Protein AF-A0A835DPI4-F1 (afdb_monomer_lite)

pLDDT: mean 76.89, std 20.18, range [27.53, 98.62]

InterPro domains:
  IPR000008 C2 domain [PF00168] (94-186)
  IPR000008 C2 domain [PS50004] (76-193)
  IPR000008 C2 domain [SM00239] (95-192)
  IPR032675 Leucine-rich repeat domain superfamily [G3DSA:3.80.10.10] (2-84)
  IPR035892 C2 domain superfamily [G3DSA:2.60.40.150] (93-251)
  IPR035892 C2 domain superfamily [SSF49562] (85-191)
  IPR044562 Protein C2-DOMAIN ABA-RELATED [PTHR45933] (91-253)

Secondary structure (DSSP, 8-state):
---HHHHHIIIIIT-GGG-TT--EEEEES-SS-SS--GGGGG-TT--EEEEES-TT-----TTS------------------PPPPTTTTT--EEEEEEEEEEES-----TTTSS--EEEEEEETTEEEEPPP-TT-SS-EEEEEEEEEES-TTS-EEEEEEE--SSSPPEEEEEEEE-SHHHHHHHTS--TTPPTTEEEEEE---SSS-BSSPEEEEEETTEEEEEEEEEPBSSSS-EEEEEEEEE--TTS---

Foldseek 3Di:
DDQVQVVQCVPQVVPVCPCQQAQEDAAEQRANDQEHHPSVVVRPRHQYYEYENHPNHPDDDDPRPYPYPDDDDDDDDDDDDDDADPPVQAQWQFKKKKFFFWKDQFDQDDPVLSFFFKKKWKDWPPDIDIFDTHPRDNTDGRRDIDMDTPRDQPTKIKMWMWGDDPPDPIHTRFIFIDGCVVQLVQVPDPCPPDDFFDFSDWDADDPVHQAPGIWTFGHHPNWTKIWGWGWGPPHPGMITTMMMTTDHDVNHPHD

Radius of gyration: 22.68 Å; chains: 1; bounding box: 70×35×54 Å

Structure (mmCIF, N/CA/C/O backbone):
data_AF-A0A835DPI4-F1
#
_entry.id   AF-A0A835DPI4-F1
#
loop_
_atom_site.group_PDB
_atom_site.id
_atom_site.type_symbol
_atom_site.label_atom_id
_atom_site.label_alt_id
_atom_site.label_comp_id
_atom_site.label_asym_id
_atom_site.label_entity_id
_atom_site.label_seq_id
_atom_site.pdbx_PDB_ins_code
_atom_site.Cartn_x
_atom_site.Cartn_y
_atom_site.Cartn_z
_atom_site.occupancy
_atom_site.B_iso_or_equiv
_atom_site.auth_seq_id
_atom_site.auth_comp_id
_atom_site.auth_asym_id
_atom_site.auth_atom_id
_atom_site.pdbx_PDB_model_num
ATOM 1 N N . MET A 1 1 ? -36.691 -10.706 -31.738 1.00 40.97 1 MET A N 1
ATOM 2 C CA . MET A 1 1 ? -36.832 -9.947 -30.481 1.00 40.97 1 MET A CA 1
ATOM 3 C C . MET A 1 1 ? -35.789 -10.511 -29.542 1.00 40.97 1 MET A C 1
ATOM 5 O O . MET A 1 1 ? -35.740 -11.724 -29.402 1.00 40.97 1 MET A O 1
ATOM 9 N N . CYS A 1 2 ? -34.846 -9.688 -29.089 1.00 44.75 2 CYS A N 1
ATOM 10 C CA . CYS A 1 2 ? -33.751 -10.157 -28.245 1.00 44.75 2 CYS A CA 1
ATOM 11 C C . CYS A 1 2 ? -34.280 -10.201 -26.811 1.00 44.75 2 CYS A C 1
ATOM 13 O O . CYS A 1 2 ? -34.597 -9.149 -26.265 1.00 44.75 2 CYS A O 1
ATOM 15 N N . GLU A 1 3 ? -34.426 -11.389 -26.230 1.00 61.00 3 GLU A N 1
ATOM 16 C CA . GLU A 1 3 ? -34.801 -11.512 -24.823 1.00 61.00 3 GLU A CA 1
ATOM 17 C C . GLU A 1 3 ? -33.602 -11.063 -23.980 1.00 61.00 3 GLU A C 1
ATOM 19 O O . GLU A 1 3 ? -32.648 -11.813 -23.775 1.00 61.00 3 GLU A O 1
ATOM 24 N N . VAL A 1 4 ? -33.620 -9.809 -23.522 1.00 61.91 4 VAL A N 1
ATOM 25 C CA . VAL A 1 4 ? -32.556 -9.217 -22.690 1.00 61.91 4 VAL A CA 1
ATOM 26 C C . VAL A 1 4 ? -32.295 -10.082 -21.452 1.00 61.91 4 VAL A C 1
ATOM 28 O O . VAL A 1 4 ? -31.143 -10.287 -21.081 1.00 61.91 4 VAL A O 1
ATOM 31 N N . SER A 1 5 ? -33.344 -10.693 -20.890 1.00 59.66 5 SER A N 1
ATOM 32 C CA . SER A 1 5 ? -33.244 -11.697 -19.823 1.00 59.66 5 SER A CA 1
ATOM 33 C C . SER A 1 5 ? -32.387 -12.907 -20.228 1.00 59.66 5 SER A C 1
ATOM 35 O O . SER A 1 5 ? -31.466 -13.287 -19.503 1.00 59.66 5 SER A O 1
ATOM 37 N N . GLN A 1 6 ? -32.585 -13.468 -21.428 1.00 61.12 6 GLN A N 1
ATOM 38 C CA . GLN A 1 6 ? -31.754 -14.568 -21.934 1.00 61.12 6 GLN A CA 1
ATOM 39 C C . GLN A 1 6 ? -30.323 -14.126 -22.248 1.00 61.12 6 GLN A C 1
ATOM 41 O O . GLN A 1 6 ? -29.397 -14.914 -22.061 1.00 61.12 6 GLN A O 1
ATOM 46 N N . ALA A 1 7 ? -30.114 -12.897 -22.724 1.00 60.56 7 ALA A N 1
ATOM 47 C CA . ALA A 1 7 ? -28.779 -12.367 -22.995 1.00 60.56 7 ALA A CA 1
ATOM 48 C C . ALA A 1 7 ? -27.983 -12.156 -21.695 1.00 60.56 7 ALA A C 1
ATOM 50 O O . ALA A 1 7 ? -26.846 -12.617 -21.592 1.00 60.56 7 ALA A O 1
ATOM 51 N N . LEU A 1 8 ? -28.600 -11.548 -20.677 1.00 63.62 8 LEU A N 1
ATOM 52 C CA . LEU A 1 8 ? -28.010 -11.375 -19.348 1.00 63.62 8 LEU A CA 1
ATOM 53 C C . LEU A 1 8 ? -27.755 -12.731 -18.681 1.00 63.62 8 LEU A C 1
ATOM 55 O O . LEU A 1 8 ? -26.657 -12.982 -18.190 1.00 63.62 8 LEU A O 1
ATOM 59 N N . SER A 1 9 ? -28.727 -13.642 -18.742 1.00 61.97 9 SER A N 1
ATOM 60 C CA . SER A 1 9 ? -28.600 -14.999 -18.208 1.00 61.97 9 SER A CA 1
ATOM 61 C C . SER A 1 9 ? -27.459 -15.773 -18.884 1.00 61.97 9 SER A C 1
ATOM 63 O O . SER A 1 9 ? -26.580 -16.311 -18.215 1.00 61.97 9 SER A O 1
ATOM 65 N N . ASN A 1 10 ? -27.380 -15.765 -20.217 1.00 60.66 10 ASN A N 1
ATOM 66 C CA . ASN A 1 10 ? -26.336 -16.490 -20.941 1.00 60.66 10 ASN A CA 1
ATOM 67 C C . ASN A 1 10 ? -24.937 -15.885 -20.785 1.00 60.66 10 ASN A C 1
ATOM 69 O O . ASN A 1 10 ? -23.976 -16.647 -20.733 1.00 60.66 10 ASN A O 1
ATOM 73 N N . CYS A 1 11 ? -24.801 -14.561 -20.735 1.00 57.88 11 CYS A N 1
ATOM 74 C CA . CYS A 1 11 ? -23.491 -13.918 -20.626 1.00 57.88 11 CYS A CA 1
ATOM 75 C C . CYS A 1 11 ? -22.960 -13.928 -19.190 1.00 57.88 11 CYS A C 1
ATOM 77 O O . CYS A 1 11 ? -21.778 -14.189 -18.979 1.00 57.88 11 CYS A O 1
ATOM 79 N N . ILE A 1 12 ? -23.826 -13.666 -18.209 1.00 58.12 12 ILE A N 1
ATOM 80 C CA . ILE A 1 12 ? -23.412 -13.393 -16.831 1.00 58.12 12 ILE A CA 1
ATOM 81 C C . ILE A 1 12 ? -23.457 -14.665 -15.974 1.00 58.12 12 ILE A C 1
ATOM 83 O O . ILE A 1 12 ? -22.514 -14.917 -15.230 1.00 58.12 12 ILE A O 1
ATOM 87 N N . ILE A 1 13 ? -24.472 -15.533 -16.121 1.00 55.97 13 ILE A N 1
ATOM 88 C CA . ILE A 1 13 ? -24.541 -16.786 -15.337 1.00 55.97 13 ILE A CA 1
ATOM 89 C C . ILE A 1 13 ? -23.496 -17.800 -15.814 1.00 55.97 13 ILE A C 1
ATOM 91 O O . ILE A 1 13 ? -22.914 -18.519 -15.005 1.00 55.97 13 ILE A O 1
ATOM 95 N N . LYS A 1 14 ? -23.233 -17.888 -17.126 1.00 56.88 14 LYS A N 1
ATOM 96 C CA . LYS A 1 14 ? -22.293 -18.896 -17.650 1.00 56.88 14 LYS A CA 1
ATOM 97 C C . LYS A 1 14 ? -20.837 -18.573 -17.329 1.00 56.88 14 LYS A C 1
ATOM 99 O O . LYS A 1 14 ? -20.034 -19.501 -17.253 1.00 56.88 14 LYS A O 1
ATOM 104 N N . ASN A 1 15 ? -20.486 -17.295 -17.173 1.00 57.19 15 ASN A N 1
ATOM 105 C CA . ASN A 1 15 ? -19.139 -16.889 -16.789 1.00 57.19 15 ASN A CA 1
ATOM 106 C C . ASN A 1 15 ? -19.125 -15.445 -16.235 1.00 57.19 15 ASN A C 1
ATOM 108 O O . ASN A 1 15 ? -18.884 -14.501 -16.992 1.00 57.19 15 ASN A O 1
ATOM 112 N N . PRO A 1 16 ? -19.334 -15.255 -14.920 1.00 53.66 16 PRO A N 1
ATOM 113 C CA . PRO A 1 16 ? -19.394 -13.926 -14.298 1.00 53.66 16 PRO A CA 1
ATOM 114 C C . PRO A 1 16 ? -18.079 -13.132 -14.423 1.00 53.66 16 PRO A C 1
ATOM 116 O O . PRO A 1 16 ? -18.076 -11.907 -14.349 1.00 53.66 16 PRO A O 1
ATOM 119 N N . ASN A 1 17 ? -16.961 -13.803 -14.730 1.00 54.91 17 ASN A N 1
ATOM 120 C CA . ASN A 1 17 ? -15.661 -13.175 -14.982 1.00 54.91 17 ASN A CA 1
ATOM 121 C C . ASN A 1 17 ? -15.491 -12.630 -16.415 1.00 54.91 17 ASN A C 1
ATOM 123 O O . ASN A 1 17 ? -14.408 -12.154 -16.752 1.00 54.91 17 ASN A O 1
ATOM 127 N N . MET A 1 18 ? -16.509 -12.709 -17.283 1.00 53.75 18 MET A N 1
ATOM 128 C CA . MET A 1 18 ? -16.436 -12.154 -18.648 1.00 53.75 18 MET A CA 1
ATOM 129 C C . MET A 1 18 ? -16.426 -10.624 -18.673 1.00 53.75 18 MET A C 1
ATOM 131 O O . MET A 1 18 ? -16.010 -10.032 -19.667 1.00 53.75 18 MET A O 1
ATOM 135 N N . LEU A 1 19 ? -16.871 -9.987 -17.589 1.00 57.25 19 LEU A N 1
ATOM 136 C CA . LEU A 1 19 ? -17.037 -8.541 -17.486 1.00 57.25 19 LEU A CA 1
ATOM 137 C C . LEU A 1 19 ? -16.305 -7.988 -16.243 1.00 57.25 19 LEU A C 1
ATOM 139 O O . LEU A 1 19 ? -16.925 -7.354 -15.392 1.00 57.25 19 LEU A O 1
ATOM 143 N N . PRO A 1 20 ? -14.976 -8.196 -16.121 1.00 58.91 20 PRO A N 1
ATOM 144 C CA . PRO A 1 20 ? -14.219 -7.876 -14.908 1.00 58.91 20 PRO A CA 1
ATOM 145 C C . PRO A 1 20 ? -14.051 -6.371 -14.668 1.00 58.91 20 PRO A C 1
ATOM 147 O O . PRO A 1 20 ? -13.591 -5.982 -13.611 1.00 58.91 20 PRO A O 1
ATOM 150 N N . ASN A 1 21 ? -14.402 -5.518 -15.630 1.00 58.28 21 ASN A N 1
ATOM 151 C CA . ASN A 1 21 ? -14.314 -4.059 -15.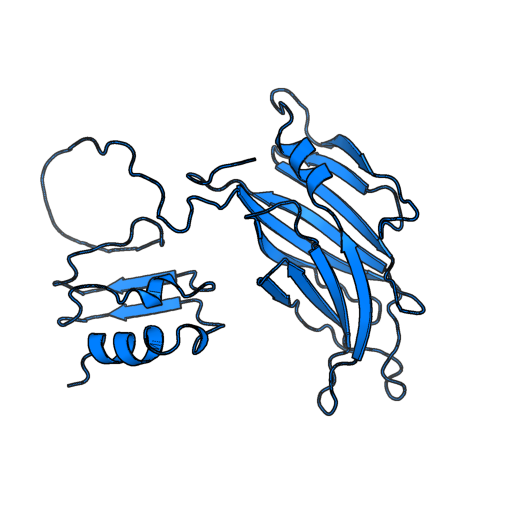501 1.00 58.28 21 ASN A CA 1
ATOM 152 C C . ASN A 1 21 ? -15.690 -3.389 -15.618 1.00 58.28 21 ASN A C 1
ATOM 154 O O . ASN A 1 21 ? -15.769 -2.192 -15.886 1.00 58.28 21 ASN A O 1
ATOM 158 N N . LEU A 1 22 ? -16.778 -4.156 -15.513 1.00 61.03 22 LEU A N 1
ATOM 159 C CA . LEU A 1 22 ? -18.121 -3.609 -15.647 1.00 61.03 22 LEU A CA 1
ATOM 160 C C . LEU A 1 22 ? -18.523 -2.907 -14.353 1.00 61.03 22 LEU A C 1
ATOM 162 O O . LEU A 1 22 ? -18.721 -3.544 -13.322 1.00 61.03 22 LEU A O 1
ATOM 166 N N . ILE A 1 23 ? -18.607 -1.582 -14.439 1.00 64.38 23 ILE A N 1
ATOM 167 C CA . ILE A 1 23 ? -18.876 -0.689 -13.307 1.00 64.38 23 ILE A CA 1
ATOM 168 C C . ILE A 1 23 ? -20.334 -0.220 -13.305 1.00 64.38 23 ILE A C 1
ATOM 170 O O . ILE A 1 23 ? -20.893 0.055 -12.246 1.00 64.38 23 ILE A O 1
ATOM 174 N N . GLU A 1 24 ? -20.967 -0.173 -14.475 1.00 70.44 24 GLU A N 1
ATOM 175 C CA . GLU A 1 24 ? -22.337 0.298 -14.649 1.00 70.44 24 GLU A CA 1
ATOM 176 C C . GLU A 1 24 ? -23.117 -0.650 -15.565 1.00 70.44 24 GLU A C 1
ATOM 178 O O . GLU A 1 24 ? -22.628 -1.040 -16.627 1.00 70.44 24 GLU A O 1
ATOM 183 N N . ILE A 1 25 ? -24.323 -1.025 -15.137 1.00 73.50 25 ILE A N 1
ATOM 184 C CA . ILE A 1 25 ? -25.327 -1.715 -15.951 1.00 73.50 25 ILE A CA 1
ATOM 185 C C . ILE A 1 25 ? -26.548 -0.805 -16.017 1.00 73.50 25 ILE A C 1
ATOM 187 O O . ILE A 1 25 ? -27.049 -0.377 -14.980 1.00 73.50 25 ILE A O 1
ATOM 191 N N . ASP A 1 26 ? -27.027 -0.551 -17.229 1.00 70.31 26 ASP A N 1
ATOM 192 C CA . ASP A 1 26 ? -28.233 0.226 -17.500 1.00 70.31 26 ASP A CA 1
ATOM 193 C C . ASP A 1 26 ? -29.216 -0.634 -18.305 1.00 70.31 26 ASP A C 1
ATOM 195 O O . ASP A 1 26 ? -28.859 -1.190 -19.350 1.00 70.31 26 ASP A O 1
ATOM 199 N N . ILE A 1 27 ? -30.425 -0.811 -17.771 1.00 71.62 27 ILE A N 1
ATOM 200 C CA . ILE A 1 27 ? -31.503 -1.606 -18.355 1.00 71.62 27 ILE A CA 1
ATOM 201 C C . ILE A 1 27 ? -32.748 -0.723 -18.451 1.00 71.62 27 ILE A C 1
ATOM 203 O O . ILE A 1 27 ? -33.407 -0.461 -17.448 1.00 71.62 27 ILE A O 1
ATOM 207 N N . ASP A 1 28 ? -33.116 -0.335 -19.670 1.00 69.75 28 ASP A N 1
ATOM 208 C CA . ASP A 1 28 ? -34.302 0.484 -19.941 1.00 69.75 28 ASP A CA 1
ATOM 209 C C . ASP A 1 28 ? -35.329 -0.280 -20.802 1.00 69.75 28 ASP A C 1
ATOM 211 O O . ASP A 1 28 ? -34.956 -1.055 -21.687 1.00 69.75 28 ASP A O 1
ATOM 215 N N . TYR A 1 29 ? -36.626 -0.072 -20.545 1.00 63.50 29 TYR A N 1
ATOM 216 C CA . TYR A 1 29 ? -37.768 -0.652 -21.285 1.00 63.5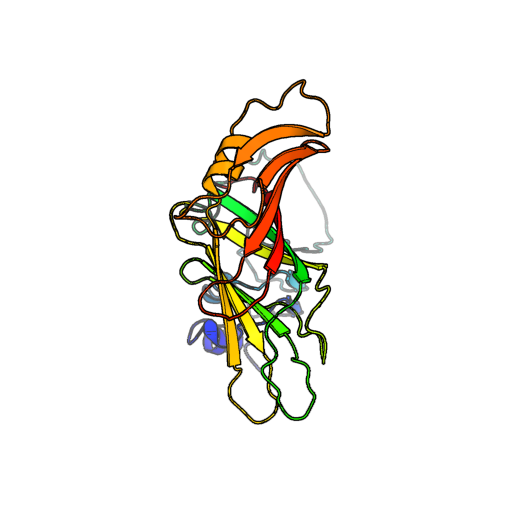0 29 TYR A CA 1
ATOM 217 C C . TYR A 1 29 ? -37.776 -2.190 -21.411 1.00 63.50 29 TYR A C 1
ATOM 219 O O . TYR A 1 29 ? -38.199 -2.749 -22.432 1.00 63.50 29 TYR A O 1
ATOM 227 N N . CYS A 1 30 ? -37.324 -2.913 -20.384 1.00 63.94 30 CYS A N 1
ATOM 228 C CA . CYS A 1 30 ? -37.303 -4.373 -20.419 1.00 63.94 30 CYS A CA 1
ATOM 229 C C . CYS A 1 30 ? -38.607 -4.981 -19.875 1.00 63.94 30 CYS A C 1
ATOM 231 O O . CYS A 1 30 ? -38.824 -5.063 -18.667 1.00 63.94 30 CYS A O 1
ATOM 233 N N . ASN A 1 31 ? -39.473 -5.449 -20.779 1.00 64.69 31 ASN A N 1
ATOM 234 C CA . ASN A 1 31 ? -40.775 -6.040 -20.427 1.00 64.69 31 ASN A CA 1
ATOM 235 C C . ASN A 1 31 ? -40.697 -7.527 -20.030 1.00 64.69 31 ASN A C 1
ATOM 237 O O . ASN A 1 31 ? -41.610 -8.033 -19.375 1.00 64.69 31 ASN A O 1
ATOM 241 N N . ASP A 1 32 ? -39.602 -8.201 -20.395 1.00 65.31 32 ASP A N 1
ATOM 242 C CA . ASP A 1 32 ? -39.402 -9.645 -20.195 1.00 65.31 32 ASP A CA 1
ATOM 243 C C . ASP A 1 32 ? -38.539 -9.963 -18.952 1.00 65.31 32 ASP A C 1
ATOM 245 O O . ASP A 1 32 ? -38.254 -11.126 -18.659 1.00 65.31 32 ASP A O 1
ATOM 249 N N . LEU A 1 33 ? -38.081 -8.937 -18.221 1.00 64.12 33 LEU A N 1
ATOM 250 C CA . LEU A 1 33 ? -37.239 -9.088 -17.033 1.00 64.12 33 LEU A CA 1
ATOM 251 C C . LEU A 1 33 ? -38.104 -9.171 -15.770 1.00 64.12 33 LEU A C 1
ATOM 253 O O . LEU A 1 33 ? -38.432 -8.158 -15.159 1.00 64.12 33 LEU A O 1
ATOM 257 N N . MET A 1 34 ? -38.469 -10.396 -15.391 1.00 63.66 34 MET A N 1
ATOM 258 C CA . MET A 1 34 ? -39.203 -10.669 -14.146 1.00 63.66 34 MET A CA 1
ATOM 259 C C . MET A 1 34 ? -38.291 -10.621 -12.908 1.00 63.66 34 MET A C 1
ATOM 261 O O . MET A 1 34 ? -38.707 -10.154 -11.849 1.00 63.66 34 MET A O 1
ATOM 265 N N . GLU A 1 35 ? -37.033 -11.050 -13.058 1.00 63.09 35 GLU A N 1
ATOM 266 C CA . GLU A 1 35 ? -35.999 -11.064 -12.015 1.00 63.09 35 GLU A CA 1
ATOM 267 C C . GLU A 1 35 ? -34.616 -10.817 -12.639 1.00 63.09 35 GLU A C 1
ATOM 269 O O . GLU A 1 35 ? -34.379 -11.161 -13.803 1.00 63.09 35 GLU A O 1
ATOM 274 N N . LEU A 1 36 ? -33.684 -10.242 -11.874 1.00 64.81 36 LEU A N 1
ATOM 275 C CA . LEU A 1 36 ? -32.286 -10.157 -12.299 1.00 64.81 36 LEU A CA 1
ATOM 276 C C . LEU A 1 36 ? -31.594 -11.523 -12.119 1.00 64.81 36 LEU A C 1
ATOM 278 O O . LEU A 1 36 ? -31.791 -12.184 -11.098 1.00 64.81 36 LEU A O 1
ATOM 282 N N . PRO A 1 37 ? -30.748 -11.950 -13.075 1.00 64.38 37 PRO A N 1
ATOM 283 C CA . PRO A 1 37 ? -30.009 -13.196 -12.946 1.00 64.38 37 PRO A CA 1
ATOM 284 C C . PRO A 1 37 ? -29.074 -13.173 -11.725 1.00 64.38 37 PRO A C 1
ATOM 286 O O . PRO A 1 37 ? -28.388 -12.167 -11.528 1.00 64.38 37 PRO A O 1
ATOM 289 N N . PRO A 1 38 ? -28.925 -14.291 -10.982 1.00 58.00 38 PRO A N 1
ATOM 290 C CA . PRO A 1 38 ? -28.058 -14.360 -9.805 1.00 58.00 38 PRO A CA 1
ATOM 291 C C . PRO A 1 38 ? -26.619 -13.878 -10.053 1.00 58.00 38 PRO A C 1
ATOM 293 O O . PRO A 1 38 ? -26.024 -13.219 -9.211 1.00 58.00 38 PRO A O 1
ATOM 296 N N . GLY A 1 39 ? -26.082 -14.136 -11.250 1.00 59.03 39 GLY A N 1
ATOM 297 C CA . GLY A 1 39 ? -24.722 -13.737 -11.614 1.00 59.03 39 GLY A CA 1
ATOM 298 C C . GLY A 1 39 ? -24.506 -12.225 -11.745 1.00 59.03 39 GLY A C 1
ATOM 299 O O . GLY A 1 39 ? -23.362 -11.786 -11.704 1.00 59.03 39 GLY A O 1
ATOM 300 N N . VAL A 1 40 ? -25.562 -11.410 -11.892 1.00 62.66 40 VAL A N 1
ATOM 301 C CA . VAL A 1 40 ? -25.432 -9.935 -11.884 1.00 62.66 40 VAL A CA 1
ATOM 302 C C . VAL A 1 40 ? -24.961 -9.461 -10.510 1.00 62.66 40 VAL A C 1
ATOM 304 O O . VAL A 1 40 ? -24.187 -8.511 -10.419 1.00 62.66 40 VAL A O 1
ATOM 307 N N . TYR A 1 41 ? -25.367 -10.172 -9.455 1.00 58.38 41 TYR A N 1
ATOM 308 C CA . TYR A 1 41 ? -24.949 -9.911 -8.080 1.00 58.38 41 TYR A CA 1
ATOM 309 C C . TYR A 1 41 ? -23.506 -10.365 -7.792 1.00 58.38 41 TYR A C 1
ATOM 311 O O . TYR A 1 41 ? -22.931 -9.937 -6.797 1.00 58.38 41 TYR A O 1
ATOM 319 N N . ASP A 1 42 ? -22.901 -11.179 -8.667 1.00 56.69 42 ASP A N 1
ATOM 320 C CA . ASP A 1 42 ? -21.520 -11.668 -8.533 1.00 56.69 42 ASP A CA 1
ATOM 321 C C . ASP A 1 42 ? -20.483 -10.732 -9.198 1.00 56.69 42 ASP A C 1
ATOM 323 O O . ASP A 1 42 ? -19.275 -10.990 -9.151 1.00 56.69 42 ASP A O 1
ATOM 327 N N . ILE A 1 43 ? -20.923 -9.635 -9.832 1.00 64.44 43 ILE A N 1
ATOM 328 C CA . ILE A 1 43 ? -20.044 -8.679 -10.519 1.00 64.44 43 ILE A CA 1
ATOM 329 C C . ILE A 1 43 ? -19.408 -7.736 -9.492 1.00 64.44 43 ILE A C 1
ATOM 331 O O . ILE A 1 43 ? -19.932 -6.674 -9.165 1.00 64.44 43 ILE A O 1
ATOM 335 N N . ILE A 1 44 ? -18.223 -8.118 -9.020 1.00 60.41 44 ILE A N 1
ATOM 336 C CA . ILE A 1 44 ? -17.461 -7.455 -7.944 1.00 60.41 44 ILE A CA 1
ATOM 337 C C . ILE A 1 44 ? -17.151 -5.959 -8.152 1.00 60.41 44 ILE A C 1
ATOM 339 O O . ILE A 1 44 ? -16.847 -5.263 -7.186 1.00 60.41 44 ILE A O 1
ATOM 343 N N . HIS A 1 45 ? -17.187 -5.460 -9.389 1.00 59.97 45 HIS A N 1
ATOM 344 C CA . HIS A 1 45 ? -16.853 -4.072 -9.724 1.00 59.97 45 HIS A CA 1
ATOM 345 C C . HIS A 1 45 ? -18.073 -3.208 -10.053 1.00 59.97 45 HIS A C 1
ATOM 347 O O . HIS A 1 45 ? -17.901 -2.017 -10.314 1.00 59.97 45 HIS A O 1
ATOM 353 N N . LEU A 1 46 ? -19.283 -3.779 -10.030 1.00 61.00 46 LEU A N 1
ATOM 354 C CA . LEU A 1 46 ? -20.502 -3.065 -10.382 1.00 61.00 46 LEU A CA 1
ATOM 355 C C . LEU A 1 46 ? -20.843 -2.047 -9.287 1.00 61.00 46 LEU A C 1
ATOM 357 O O . LEU A 1 46 ? -21.233 -2.404 -8.180 1.00 61.00 46 LEU A O 1
ATOM 361 N N . GLN A 1 47 ? -20.683 -0.766 -9.599 1.00 61.97 47 GLN A N 1
ATOM 362 C CA . GLN A 1 47 ? -20.970 0.348 -8.693 1.00 61.97 47 GLN A CA 1
ATOM 363 C C . GLN A 1 47 ? -22.362 0.932 -8.926 1.00 61.97 47 GLN A C 1
ATOM 365 O O . GLN A 1 47 ? -22.927 1.553 -8.027 1.00 61.97 47 GLN A O 1
ATOM 370 N N . LYS A 1 48 ? -22.911 0.759 -10.133 1.00 62.34 48 LYS A N 1
ATOM 371 C CA . LYS A 1 48 ? -24.164 1.385 -10.542 1.00 62.34 48 LYS A CA 1
ATOM 372 C C . LYS A 1 48 ? -25.028 0.414 -11.338 1.00 62.34 48 LYS A C 1
ATOM 374 O O . LYS A 1 48 ? -24.580 -0.182 -12.312 1.00 62.34 48 LYS A O 1
ATOM 379 N N . LEU A 1 49 ? -26.276 0.268 -10.910 1.00 68.44 49 LEU A N 1
ATOM 380 C CA . LEU A 1 49 ? -27.296 -0.506 -11.606 1.00 68.44 49 LEU A CA 1
ATOM 381 C C . LEU A 1 49 ? -28.510 0.398 -11.814 1.00 68.44 49 LEU A C 1
ATOM 383 O O . LEU A 1 49 ? -29.205 0.731 -10.854 1.00 68.44 49 LEU A O 1
ATOM 387 N N . ILE A 1 50 ? -28.728 0.817 -13.056 1.00 64.31 50 ILE A N 1
ATOM 388 C CA . ILE A 1 50 ? -29.883 1.609 -13.472 1.00 64.31 50 ILE A CA 1
ATOM 389 C C . ILE A 1 50 ? -30.897 0.660 -14.097 1.00 64.31 50 ILE A C 1
ATOM 391 O O . ILE A 1 50 ? -30.559 -0.121 -14.985 1.00 64.31 50 ILE A O 1
ATOM 395 N N . ILE A 1 51 ? -32.134 0.714 -13.608 1.00 68.94 51 ILE A N 1
ATOM 396 C CA . ILE A 1 51 ? -33.254 -0.020 -14.191 1.00 68.94 51 ILE A CA 1
ATOM 397 C C . ILE A 1 51 ? -34.424 0.946 -14.326 1.00 68.94 51 ILE A C 1
ATOM 399 O O . ILE A 1 51 ? -34.996 1.369 -13.322 1.00 68.94 51 ILE A O 1
ATOM 403 N N . THR A 1 52 ? -34.792 1.281 -15.558 1.00 62.50 52 THR A N 1
ATOM 404 C CA . THR A 1 52 ? -35.892 2.202 -15.869 1.00 62.50 52 THR A CA 1
ATOM 405 C C . THR A 1 52 ? -36.951 1.518 -16.734 1.00 62.50 52 THR A C 1
ATOM 407 O O . THR A 1 52 ? -36.664 0.600 -17.501 1.00 62.50 52 THR A O 1
ATOM 410 N N . ASN A 1 53 ? -38.219 1.915 -16.570 1.00 57.34 53 ASN A N 1
ATOM 411 C CA . ASN A 1 53 ? -39.357 1.424 -17.368 1.00 57.34 53 ASN A CA 1
ATOM 412 C C . ASN A 1 53 ? -39.495 -0.117 -17.454 1.00 57.34 53 ASN A C 1
ATOM 414 O O . ASN A 1 53 ? -39.953 -0.656 -18.461 1.00 57.34 53 ASN A O 1
ATOM 418 N N . CYS A 1 54 ? -39.100 -0.844 -16.402 1.00 64.06 54 CYS A N 1
ATOM 419 C CA . CYS A 1 54 ? -39.221 -2.303 -16.311 1.00 64.06 54 CYS A CA 1
ATOM 420 C C . CYS A 1 54 ? -40.421 -2.677 -15.426 1.00 64.06 54 CYS A C 1
ATOM 422 O O . CYS A 1 54 ? -40.294 -2.851 -14.217 1.00 64.06 54 CYS A O 1
ATOM 424 N N . HIS A 1 55 ? -41.608 -2.771 -16.023 1.00 62.34 55 HIS A N 1
ATOM 425 C CA . HIS A 1 55 ? -42.880 -2.848 -15.286 1.00 62.34 55 HIS A CA 1
ATOM 426 C C . HIS A 1 55 ? -43.198 -4.218 -14.652 1.00 62.34 55 HIS A C 1
ATOM 428 O O . HIS A 1 55 ? -44.129 -4.309 -13.856 1.00 62.34 55 HIS A O 1
ATOM 434 N N . ASN A 1 56 ? -42.441 -5.269 -14.989 1.00 61.25 56 ASN A N 1
ATOM 435 C CA . ASN A 1 56 ? -42.672 -6.648 -14.531 1.00 61.25 56 ASN A CA 1
ATOM 436 C C . ASN A 1 56 ? -41.621 -7.160 -13.527 1.00 61.25 56 ASN A C 1
ATOM 438 O O . ASN A 1 56 ? -41.678 -8.327 -13.140 1.00 61.25 56 ASN A O 1
ATOM 442 N N . LEU A 1 57 ? -40.663 -6.324 -13.110 1.00 61.78 57 LEU A N 1
ATOM 443 C CA . LEU A 1 57 ? -39.610 -6.722 -12.175 1.00 61.78 57 LEU A CA 1
ATOM 444 C C . LEU A 1 57 ? -40.176 -6.780 -10.745 1.00 61.78 57 LEU A C 1
ATOM 446 O O . LEU A 1 57 ? -40.435 -5.742 -10.139 1.00 61.78 57 LEU A O 1
ATOM 450 N N . SER A 1 58 ? -40.374 -7.981 -10.195 1.00 57.19 58 SER A N 1
ATOM 451 C CA . SER A 1 58 ? -40.994 -8.164 -8.869 1.00 57.19 58 SER A CA 1
ATOM 452 C C . SER A 1 58 ? -40.000 -8.226 -7.703 1.00 57.19 58 SER A C 1
ATOM 454 O O . SER A 1 58 ? -40.422 -8.224 -6.548 1.00 57.19 58 SER A O 1
ATOM 456 N N . ALA A 1 59 ? -38.693 -8.276 -7.983 1.00 53.72 59 ALA A N 1
ATOM 457 C CA . ALA A 1 59 ? -37.633 -8.339 -6.978 1.00 53.72 59 ALA A CA 1
ATOM 458 C C . ALA A 1 59 ? -36.649 -7.170 -7.141 1.00 53.72 59 ALA A C 1
ATOM 460 O O . ALA A 1 59 ? -35.862 -7.119 -8.087 1.00 53.72 59 ALA A O 1
ATOM 461 N N . THR A 1 60 ? -36.688 -6.228 -6.199 1.00 46.28 60 THR A N 1
ATOM 462 C CA . THR A 1 60 ? -35.741 -5.110 -6.108 1.00 46.28 60 THR A CA 1
ATOM 463 C C . THR A 1 60 ? -34.552 -5.494 -5.223 1.00 46.28 60 THR A C 1
ATOM 465 O O . THR A 1 60 ? -34.771 -6.031 -4.135 1.00 46.28 60 THR A O 1
ATOM 468 N N . PRO A 1 61 ? -33.297 -5.220 -5.620 1.00 49.62 61 PRO A N 1
ATOM 469 C CA . PRO A 1 61 ? -32.148 -5.499 -4.767 1.00 49.62 61 PRO A CA 1
ATOM 470 C C . PRO A 1 61 ? -32.064 -4.491 -3.612 1.00 49.62 61 PRO A C 1
ATOM 472 O O . PRO A 1 61 ? -31.786 -3.312 -3.824 1.00 49.62 61 PRO A O 1
ATOM 475 N N . GLU A 1 62 ? -32.240 -4.954 -2.374 1.00 44.19 62 GLU A N 1
ATOM 476 C CA . GLU A 1 62 ? -31.764 -4.219 -1.199 1.00 44.19 62 GLU A CA 1
ATOM 477 C C . GLU A 1 62 ? -30.224 -4.280 -1.193 1.00 44.19 62 GLU A C 1
ATOM 479 O O . GLU A 1 62 ? -29.640 -5.336 -0.955 1.00 44.19 62 GLU A O 1
ATOM 484 N N . GLY A 1 63 ? -29.549 -3.166 -1.506 1.00 45.75 63 GLY A N 1
ATOM 485 C CA . GLY A 1 63 ? -28.093 -3.036 -1.317 1.00 45.75 63 GLY A CA 1
ATOM 486 C C . GLY A 1 63 ? -27.261 -2.591 -2.525 1.00 45.75 63 GLY A C 1
ATOM 487 O O . GLY A 1 63 ? -26.066 -2.360 -2.366 1.00 45.75 63 GLY A O 1
ATOM 488 N N . ILE A 1 64 ? -27.858 -2.400 -3.701 1.00 46.56 64 ILE A N 1
ATOM 489 C CA . ILE A 1 64 ? -27.249 -1.624 -4.796 1.00 46.56 64 ILE A CA 1
ATOM 490 C C . ILE A 1 64 ? -28.094 -0.361 -4.915 1.00 46.56 64 ILE A C 1
ATOM 492 O O . ILE A 1 64 ? -29.315 -0.469 -4.852 1.00 46.56 64 ILE A O 1
ATOM 496 N N . GLY A 1 65 ? -27.485 0.826 -5.013 1.00 42.41 65 GLY A N 1
ATOM 497 C CA . GLY A 1 65 ? -28.204 2.100 -5.129 1.00 42.41 65 GLY A CA 1
ATOM 498 C C . GLY A 1 65 ? -29.102 2.121 -6.367 1.00 42.41 65 GLY A C 1
ATOM 499 O O . GLY A 1 65 ? -28.691 2.583 -7.426 1.00 42.41 65 GLY A O 1
ATOM 500 N N . CYS A 1 66 ? -30.305 1.570 -6.233 1.00 37.97 66 CYS A N 1
ATOM 501 C CA . CYS A 1 66 ? -31.281 1.417 -7.291 1.00 37.97 66 CYS A CA 1
ATOM 502 C C . CYS A 1 66 ? -32.171 2.654 -7.253 1.00 37.97 66 CYS A C 1
ATOM 504 O O . CYS A 1 66 ? -32.988 2.821 -6.347 1.00 37.97 66 CYS A O 1
ATOM 506 N N . ILE A 1 67 ? -31.969 3.556 -8.208 1.00 36.62 67 ILE A N 1
ATOM 507 C CA . ILE A 1 67 ? -32.865 4.692 -8.401 1.00 36.62 67 ILE A CA 1
ATOM 508 C C . ILE A 1 67 ? -34.015 4.161 -9.252 1.00 36.62 67 ILE A C 1
ATOM 510 O O . ILE A 1 67 ? -33.910 4.082 -10.472 1.00 36.62 67 ILE A O 1
ATOM 514 N N . THR A 1 68 ? -35.077 3.704 -8.597 1.00 42.22 68 THR A N 1
ATOM 515 C CA . THR A 1 68 ? -36.345 3.441 -9.279 1.00 42.22 68 THR A CA 1
ATOM 516 C C . THR A 1 68 ? -37.138 4.740 -9.249 1.00 42.22 68 THR A C 1
ATOM 518 O O . THR A 1 68 ? -37.750 5.082 -8.241 1.00 42.22 68 THR A O 1
ATOM 521 N N . ASP A 1 69 ? -37.100 5.504 -10.340 1.00 35.81 69 ASP A N 1
ATOM 522 C CA . ASP A 1 69 ? -37.988 6.657 -10.503 1.00 35.81 69 ASP A CA 1
ATOM 523 C C . ASP A 1 69 ? -39.402 6.140 -10.795 1.00 35.81 69 ASP A C 1
ATOM 525 O O . ASP A 1 69 ? -39.835 6.001 -11.937 1.00 35.81 69 ASP A O 1
ATOM 529 N N . LEU A 1 70 ? -40.116 5.776 -9.729 1.00 34.78 70 LEU A N 1
ATOM 530 C CA . LEU A 1 70 ? -41.524 5.405 -9.780 1.00 34.78 70 LEU A CA 1
ATOM 531 C C . LEU A 1 70 ? -42.377 6.644 -9.494 1.00 34.78 70 LEU A C 1
ATOM 533 O O . LEU A 1 70 ? -42.759 6.922 -8.356 1.00 34.78 70 LEU A O 1
ATOM 537 N N . GLU A 1 71 ? -42.723 7.393 -10.539 1.00 36.94 71 GLU A N 1
ATOM 538 C CA . GLU A 1 71 ? -43.864 8.306 -10.476 1.00 36.94 71 GLU A CA 1
ATOM 539 C C . GLU A 1 71 ? -45.168 7.490 -10.468 1.00 36.94 71 GLU A C 1
ATOM 541 O O . GLU A 1 71 ? -45.560 6.950 -11.500 1.00 36.94 71 GLU A O 1
ATOM 546 N N . SER A 1 72 ? -45.852 7.388 -9.316 1.00 31.11 72 SER A N 1
ATOM 547 C CA . SER A 1 72 ? -47.305 7.658 -9.154 1.00 31.11 72 SER A CA 1
ATOM 548 C C . SER A 1 72 ? -47.954 7.061 -7.877 1.00 31.11 72 SER A C 1
ATOM 550 O O . SER A 1 72 ? -48.054 5.860 -7.682 1.00 31.11 72 SER A O 1
ATOM 552 N N . GLN A 1 73 ? -48.460 7.979 -7.039 1.00 31.44 73 GLN A N 1
ATOM 553 C CA . GLN A 1 73 ? -49.669 7.955 -6.184 1.00 31.44 73 GLN A CA 1
ATOM 554 C C . GLN A 1 73 ? -49.980 6.795 -5.188 1.00 31.44 73 GLN A C 1
ATOM 556 O O . GLN A 1 73 ? -50.579 5.784 -5.531 1.00 31.44 73 GLN A O 1
ATOM 561 N N . SER A 1 74 ? -49.887 7.162 -3.894 1.00 31.55 74 SER A N 1
ATOM 562 C CA . SER A 1 74 ? -50.914 7.020 -2.825 1.00 31.55 74 SER A CA 1
ATOM 563 C C . SER A 1 74 ? -50.844 5.887 -1.754 1.00 31.55 74 SER A C 1
ATOM 565 O O . SER A 1 74 ? -50.900 4.705 -2.054 1.00 31.55 74 SER A O 1
ATOM 567 N N . GLN A 1 75 ? -50.874 6.348 -0.481 1.00 28.52 75 GLN A N 1
ATOM 568 C CA . GLN A 1 75 ? -51.359 5.760 0.802 1.00 28.52 75 GLN A CA 1
ATOM 569 C C . GLN A 1 75 ? -50.447 4.937 1.769 1.00 28.52 75 GLN A C 1
ATOM 571 O O . GLN A 1 75 ? -50.259 3.740 1.629 1.00 28.52 75 GLN A O 1
ATOM 576 N N . SER A 1 76 ? -50.088 5.631 2.874 1.00 29.84 76 SER A N 1
ATOM 577 C CA . SER A 1 76 ? -49.864 5.259 4.304 1.00 29.84 76 SER A CA 1
ATOM 578 C C . SER A 1 76 ? -48.808 4.223 4.768 1.00 29.84 76 SER A C 1
ATOM 580 O O . SER A 1 76 ? -48.491 3.277 4.058 1.00 29.84 76 SER A O 1
ATOM 582 N N . PRO A 1 77 ? -48.249 4.403 5.995 1.00 40.84 77 PRO A N 1
ATOM 583 C CA . PRO A 1 77 ? -46.946 3.882 6.388 1.00 40.84 77 PRO A CA 1
ATOM 584 C C . PRO A 1 77 ? -47.064 2.525 7.082 1.00 40.84 77 PRO A C 1
ATO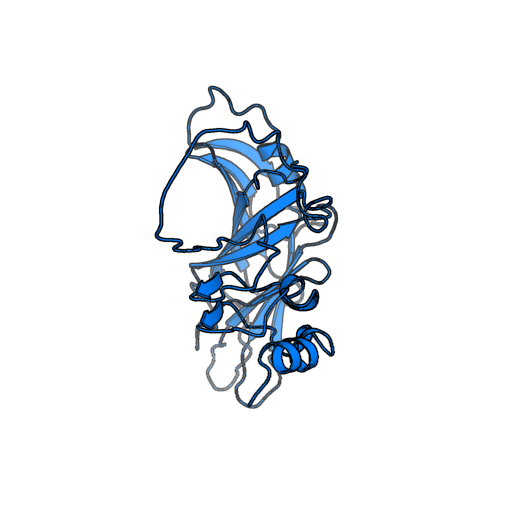M 586 O O . PRO A 1 77 ? -47.830 2.371 8.032 1.00 40.84 77 PRO A O 1
ATOM 589 N N . THR A 1 78 ? -46.236 1.566 6.676 1.00 27.53 78 THR A N 1
ATOM 590 C CA . THR A 1 78 ? -45.993 0.371 7.486 1.00 27.53 78 THR A CA 1
ATOM 591 C C . THR A 1 78 ? -44.516 0.337 7.840 1.00 27.53 78 THR A C 1
ATOM 593 O O . THR A 1 78 ? -43.650 0.383 6.975 1.00 27.53 78 THR A O 1
ATOM 596 N N . THR A 1 79 ? -44.254 0.343 9.140 1.00 32.88 79 THR A N 1
ATOM 597 C CA . THR A 1 79 ? -42.952 0.204 9.790 1.00 32.88 79 THR A CA 1
ATOM 598 C C . THR A 1 79 ? -42.120 -0.920 9.176 1.00 32.88 79 THR A C 1
ATOM 600 O O . THR A 1 79 ? -42.463 -2.091 9.334 1.00 32.88 79 THR A O 1
ATOM 603 N N . CYS A 1 80 ? -41.005 -0.572 8.535 1.00 29.00 80 CYS A N 1
ATOM 604 C CA . CYS A 1 80 ? -39.993 -1.537 8.124 1.00 29.00 80 CYS A CA 1
ATOM 605 C C . CYS A 1 80 ? -39.135 -1.898 9.342 1.00 29.00 80 CYS A C 1
ATOM 607 O O . CYS A 1 80 ? -38.310 -1.111 9.808 1.00 29.00 80 CYS A O 1
ATOM 609 N N . SER A 1 81 ? -39.373 -3.086 9.891 1.00 33.22 81 SER A N 1
ATOM 610 C CA . SER A 1 81 ? -38.434 -3.772 10.776 1.00 33.22 81 SER A CA 1
ATOM 611 C C . SER A 1 81 ? -37.097 -3.956 10.058 1.00 33.22 81 SER A C 1
ATOM 613 O O . SER A 1 81 ? -37.097 -4.367 8.900 1.00 33.22 81 SER A O 1
ATOM 615 N N . ALA A 1 82 ? -35.998 -3.659 10.757 1.00 44.38 82 ALA A N 1
ATOM 616 C CA . ALA A 1 82 ? -34.615 -3.799 10.301 1.00 44.38 82 ALA A CA 1
ATOM 617 C C . ALA A 1 82 ? -34.414 -5.046 9.420 1.00 44.38 82 ALA A C 1
ATOM 619 O O . ALA A 1 82 ? -34.532 -6.173 9.908 1.00 44.38 82 ALA A O 1
ATOM 620 N N . SER A 1 83 ? -34.156 -4.834 8.126 1.00 41.66 83 SER A N 1
ATOM 621 C CA . SER A 1 83 ? -33.909 -5.915 7.179 1.00 41.66 83 SER A CA 1
ATOM 622 C C . SER A 1 83 ? -32.500 -6.474 7.375 1.00 41.66 83 SER A C 1
ATOM 624 O O . SER A 1 83 ? -31.542 -5.758 7.674 1.00 41.66 83 SER A O 1
ATOM 626 N N . ALA A 1 84 ? -32.406 -7.800 7.314 1.00 43.28 84 ALA A N 1
ATOM 627 C CA . ALA A 1 84 ? -31.173 -8.544 7.504 1.00 43.28 84 ALA A CA 1
ATOM 628 C C . ALA A 1 84 ? -30.178 -8.238 6.375 1.00 43.28 84 ALA A C 1
ATOM 630 O O . ALA A 1 84 ? -30.559 -8.198 5.206 1.00 43.28 84 ALA A O 1
ATOM 631 N N . SER A 1 85 ? -28.902 -8.056 6.730 1.00 42.84 85 SER A N 1
ATOM 632 C CA . SER A 1 85 ? -27.817 -7.785 5.783 1.00 42.84 85 SER A CA 1
ATOM 633 C C . SER A 1 85 ? -27.777 -8.831 4.650 1.00 42.84 85 SER A C 1
ATOM 635 O O . SER A 1 85 ? -27.912 -10.025 4.937 1.00 42.84 85 SER A O 1
ATOM 637 N N . PRO A 1 86 ? -27.542 -8.429 3.383 1.00 45.34 86 PRO A N 1
ATOM 638 C CA . PRO A 1 86 ? -27.395 -9.346 2.254 1.00 45.34 86 PRO A CA 1
ATOM 639 C C . PRO A 1 86 ? -26.407 -10.483 2.548 1.00 45.34 86 PRO A C 1
ATOM 641 O O . PRO A 1 86 ? -25.376 -10.277 3.188 1.00 45.34 86 PRO A O 1
ATOM 644 N N . SER A 1 87 ? -26.669 -11.689 2.039 1.00 44.25 87 SER A N 1
ATOM 645 C CA . SER A 1 87 ? -25.887 -12.907 2.324 1.00 44.25 87 SER A CA 1
ATOM 646 C C . SER A 1 87 ? -24.422 -12.881 1.857 1.00 44.25 87 SER A C 1
ATOM 648 O O . SER A 1 87 ? -23.672 -13.802 2.167 1.00 44.25 87 SER A O 1
ATOM 650 N N . TRP A 1 88 ? -23.990 -11.852 1.126 1.00 49.22 88 TRP A N 1
ATOM 651 C CA . TRP A 1 88 ? -22.581 -11.605 0.796 1.00 49.22 88 TRP A CA 1
ATOM 652 C C . TRP A 1 88 ? -21.889 -10.659 1.801 1.00 49.22 88 TRP A C 1
ATOM 654 O O . TRP A 1 88 ? -20.665 -10.640 1.885 1.00 49.22 88 TRP A O 1
ATOM 664 N N . MET A 1 89 ? -22.652 -9.927 2.623 1.00 46.91 89 MET A N 1
ATOM 665 C CA . MET A 1 89 ? -22.147 -9.031 3.675 1.00 46.91 89 MET A CA 1
ATOM 666 C C . MET A 1 89 ? -21.933 -9.721 5.030 1.00 46.91 89 MET A C 1
ATOM 668 O O . MET A 1 89 ? -21.316 -9.138 5.918 1.00 46.91 89 MET A O 1
ATOM 672 N N . VAL A 1 90 ? -22.395 -10.964 5.210 1.00 54.09 90 VAL A N 1
ATOM 673 C CA . VAL A 1 90 ? -22.342 -11.673 6.510 1.00 54.09 90 VAL A CA 1
ATOM 674 C C . VAL A 1 90 ? -20.926 -11.950 7.033 1.00 54.09 90 VAL A C 1
ATOM 676 O O . VAL A 1 90 ? -20.770 -12.205 8.225 1.00 54.09 90 VAL A O 1
ATOM 679 N N . ASN A 1 91 ? -19.891 -11.844 6.190 1.00 67.12 91 ASN A N 1
ATOM 680 C CA . ASN A 1 91 ? -18.492 -12.056 6.590 1.00 67.12 91 ASN A CA 1
ATOM 681 C C . ASN A 1 91 ? -17.577 -10.838 6.389 1.00 67.12 91 ASN A C 1
ATOM 683 O O . ASN A 1 91 ? -16.403 -10.904 6.748 1.00 67.12 91 ASN A O 1
ATOM 687 N N . LEU A 1 92 ? -18.085 -9.734 5.838 1.00 74.00 92 LEU A N 1
ATOM 688 C CA . LEU A 1 92 ? -17.283 -8.538 5.602 1.00 74.00 92 LEU A CA 1
ATOM 689 C C . LEU A 1 92 ? -17.122 -7.759 6.915 1.00 74.00 92 LEU A C 1
ATOM 691 O O . LEU A 1 92 ? -18.115 -7.441 7.571 1.00 74.00 92 LEU A O 1
ATOM 695 N N . LEU A 1 93 ? -15.883 -7.446 7.299 1.00 84.06 93 LEU A N 1
ATOM 696 C CA . LEU A 1 93 ? -15.589 -6.608 8.468 1.00 84.06 93 LEU A CA 1
ATOM 697 C C . LEU A 1 93 ? -15.698 -5.119 8.127 1.00 84.06 93 LEU A C 1
ATOM 699 O O . LEU A 1 93 ? -16.169 -4.336 8.942 1.00 84.06 93 LEU A O 1
ATOM 703 N N . GLY A 1 94 ? -15.276 -4.736 6.921 1.00 83.69 94 GLY A N 1
ATOM 704 C CA . GLY A 1 94 ? -15.345 -3.367 6.410 1.00 83.69 94 GLY A CA 1
ATOM 705 C C . GLY A 1 94 ? -14.445 -3.172 5.193 1.00 83.69 94 GLY A C 1
ATOM 706 O O . GLY A 1 94 ? -14.005 -4.147 4.573 1.00 83.69 94 GLY A O 1
ATOM 707 N N . LEU A 1 95 ? -14.180 -1.915 4.838 1.00 87.56 95 LEU A N 1
ATOM 708 C CA . LEU A 1 95 ? -13.332 -1.560 3.702 1.00 87.56 95 LEU A CA 1
ATOM 709 C C . LEU A 1 95 ? -12.033 -0.903 4.172 1.00 87.56 95 LEU A C 1
ATOM 711 O O . LEU A 1 95 ? -12.021 -0.039 5.048 1.00 87.56 95 LEU A O 1
ATOM 715 N N . LEU A 1 96 ? -10.933 -1.268 3.523 1.00 92.94 96 LEU A N 1
ATOM 716 C CA . LEU A 1 96 ? -9.638 -0.626 3.687 1.00 92.94 96 LEU A CA 1
ATOM 717 C C . LEU A 1 96 ? -9.344 0.234 2.462 1.00 92.94 96 LEU A C 1
ATOM 719 O O . LEU A 1 96 ? -9.075 -0.287 1.378 1.00 92.94 96 LEU A O 1
ATOM 723 N N . ARG A 1 97 ? -9.323 1.552 2.647 1.00 94.50 97 ARG A N 1
ATOM 724 C CA . ARG A 1 97 ? -8.840 2.484 1.631 1.00 94.50 97 ARG A CA 1
ATOM 725 C C . ARG A 1 97 ? -7.331 2.649 1.759 1.00 94.50 97 ARG A C 1
ATOM 727 O O . ARG A 1 97 ? -6.834 3.122 2.778 1.00 94.50 97 ARG A O 1
ATOM 734 N N . VAL A 1 98 ? -6.611 2.288 0.706 1.00 96.56 98 VAL A N 1
ATOM 735 C CA . VAL A 1 98 ? -5.163 2.433 0.569 1.00 96.56 98 VAL A CA 1
ATOM 736 C C . VAL A 1 98 ? -4.881 3.558 -0.418 1.00 96.56 98 VAL A C 1
ATOM 738 O O . VAL A 1 98 ? -4.981 3.372 -1.628 1.00 96.56 98 VAL A O 1
ATOM 741 N N . ARG A 1 99 ? -4.509 4.732 0.090 1.00 97.56 99 ARG A N 1
ATOM 742 C CA . ARG A 1 99 ? -4.000 5.816 -0.746 1.00 97.56 99 ARG A CA 1
ATOM 743 C C . ARG A 1 99 ? -2.534 5.559 -1.064 1.00 97.56 99 ARG A C 1
ATOM 745 O O . ARG A 1 99 ? -1.679 5.626 -0.179 1.00 97.56 99 ARG A O 1
ATOM 752 N N . VAL A 1 100 ? -2.245 5.301 -2.330 1.00 97.56 100 VAL A N 1
ATOM 753 C CA . VAL A 1 100 ? -0.896 5.181 -2.874 1.00 97.56 100 VAL A CA 1
ATOM 754 C C . VAL A 1 100 ? -0.403 6.578 -3.239 1.00 97.56 100 VAL A C 1
ATOM 756 O O . VAL A 1 100 ? -0.805 7.142 -4.252 1.00 97.56 100 VAL A O 1
ATOM 759 N N . CYS A 1 101 ? 0.448 7.168 -2.397 1.00 98.06 101 CYS A N 1
ATOM 760 C CA . CYS A 1 101 ? 0.876 8.557 -2.564 1.00 98.06 101 CYS A CA 1
ATOM 761 C C . CYS A 1 101 ? 1.955 8.677 -3.645 1.00 98.06 101 CYS A C 1
ATOM 763 O O . CYS A 1 101 ? 1.737 9.301 -4.680 1.00 98.06 101 CYS A O 1
ATOM 765 N N . ARG A 1 102 ? 3.133 8.087 -3.403 1.00 98.44 102 ARG A N 1
ATOM 766 C CA . ARG A 1 102 ? 4.297 8.210 -4.291 1.00 98.44 102 ARG A CA 1
ATOM 767 C C . ARG A 1 102 ? 5.326 7.105 -4.091 1.00 98.44 102 ARG A C 1
ATOM 769 O O . ARG A 1 102 ? 5.388 6.504 -3.017 1.00 98.44 102 ARG A O 1
ATOM 776 N N . GLY A 1 103 ? 6.162 6.907 -5.102 1.00 98.00 103 GLY A N 1
ATOM 777 C CA . GLY A 1 103 ? 7.399 6.137 -5.032 1.00 98.00 103 GLY A CA 1
ATOM 778 C C . GLY A 1 103 ? 8.599 7.073 -4.910 1.00 98.00 103 GLY A C 1
ATOM 779 O O . GLY A 1 103 ? 8.578 8.177 -5.450 1.00 98.00 103 GLY A O 1
ATOM 780 N N . THR A 1 104 ? 9.642 6.642 -4.208 1.00 97.56 104 THR A N 1
ATOM 781 C CA . THR A 1 104 ? 10.895 7.391 -4.051 1.00 97.56 104 THR A CA 1
ATOM 782 C C . THR A 1 104 ? 12.059 6.502 -4.452 1.00 97.56 104 THR A C 1
ATOM 784 O O . THR A 1 104 ? 12.197 5.402 -3.916 1.00 97.56 104 THR A O 1
ATOM 787 N N . ASN A 1 105 ? 12.907 6.993 -5.357 1.00 95.94 105 ASN A N 1
ATOM 788 C CA . ASN A 1 105 ? 14.124 6.320 -5.813 1.00 95.94 105 ASN A CA 1
ATOM 789 C C . ASN A 1 105 ? 13.892 4.847 -6.202 1.00 95.94 105 ASN A C 1
ATOM 791 O O . ASN A 1 105 ? 14.607 3.953 -5.744 1.00 95.94 105 ASN A O 1
ATOM 795 N N . LEU A 1 106 ? 12.842 4.593 -6.989 1.00 95.56 106 LEU A N 1
ATOM 796 C CA . LEU A 1 106 ? 12.542 3.259 -7.507 1.00 95.56 106 LEU A CA 1
ATOM 797 C C . LEU A 1 106 ? 13.667 2.771 -8.430 1.00 95.56 106 LEU A C 1
ATOM 799 O O . LEU A 1 106 ? 14.408 3.575 -9.000 1.00 95.56 106 LEU A O 1
ATOM 803 N N . ALA A 1 107 ? 13.775 1.452 -8.578 1.00 91.69 107 ALA A N 1
ATOM 804 C CA . ALA A 1 107 ? 14.705 0.827 -9.513 1.00 91.69 107 ALA A CA 1
ATOM 805 C C . ALA A 1 107 ? 14.558 1.370 -10.943 1.00 91.69 107 ALA A C 1
ATOM 807 O O . ALA A 1 107 ? 13.489 1.820 -11.343 1.00 91.69 107 ALA A O 1
ATOM 808 N N . VAL A 1 108 ? 15.630 1.294 -11.727 1.00 86.75 108 VAL A N 1
ATOM 809 C CA . VAL A 1 108 ? 15.587 1.564 -13.170 1.00 86.75 108 VAL A CA 1
ATOM 810 C C . VAL A 1 108 ? 15.657 0.225 -13.880 1.00 86.75 108 VAL A C 1
ATOM 812 O O . VAL A 1 108 ? 16.629 -0.505 -13.694 1.00 86.75 108 VAL A O 1
ATOM 815 N N . ARG A 1 109 ? 14.643 -0.097 -14.681 1.00 82.62 109 ARG A N 1
ATOM 816 C CA . ARG A 1 109 ? 14.586 -1.352 -15.444 1.00 82.62 109 ARG A CA 1
ATOM 817 C C . ARG A 1 109 ? 14.686 -1.159 -16.958 1.00 82.62 109 ARG A C 1
ATOM 819 O O . ARG A 1 109 ? 15.250 -2.013 -17.634 1.00 82.62 109 ARG A O 1
ATOM 826 N N . ASP A 1 110 ? 14.362 0.024 -17.473 1.00 71.44 110 ASP A N 1
ATOM 827 C CA . ASP A 1 110 ? 14.647 0.370 -18.868 1.00 71.44 110 ASP A CA 1
ATOM 828 C C . ASP A 1 110 ? 16.053 0.988 -19.048 1.00 71.44 110 ASP A C 1
ATOM 830 O O . ASP A 1 110 ? 16.311 2.157 -18.731 1.00 71.44 110 ASP A O 1
ATOM 834 N N . PHE A 1 111 ? 16.978 0.197 -19.605 1.00 59.97 111 PHE A N 1
ATOM 835 C CA . PHE A 1 111 ? 18.349 0.619 -19.924 1.00 59.97 111 PHE A CA 1
ATOM 836 C C . PHE A 1 111 ? 18.411 1.691 -21.026 1.00 59.97 111 PHE A C 1
ATOM 838 O O . PHE A 1 111 ? 19.318 2.525 -21.020 1.00 59.97 111 PHE A O 1
ATOM 845 N N . TRP A 1 112 ? 17.464 1.698 -21.971 1.00 62.34 112 TRP A N 1
ATOM 846 C CA . TRP A 1 112 ? 17.492 2.617 -23.113 1.00 62.34 112 TRP A CA 1
ATOM 847 C C . TRP A 1 112 ? 16.893 3.980 -22.786 1.00 62.34 112 TRP A C 1
ATOM 849 O O . TRP A 1 112 ? 17.369 4.988 -23.314 1.00 62.34 112 TRP A O 1
ATOM 859 N N . SER A 1 113 ? 15.871 4.038 -21.929 1.00 63.50 113 SER A N 1
ATOM 860 C CA . SER A 1 113 ? 15.274 5.314 -21.515 1.00 63.50 113 SER A CA 1
ATOM 861 C C . SER A 1 113 ? 15.793 5.850 -20.176 1.00 63.50 113 SER A C 1
ATOM 863 O O . SER A 1 113 ? 15.450 6.978 -19.807 1.00 63.50 113 SER A O 1
ATOM 865 N N . LEU A 1 114 ? 16.660 5.089 -19.486 1.00 66.25 114 LEU A N 1
ATOM 866 C CA . LEU A 1 114 ? 17.215 5.392 -18.156 1.00 66.25 114 LEU A CA 1
ATOM 867 C C . LEU A 1 114 ? 16.136 5.612 -17.078 1.00 66.25 114 LEU A C 1
ATOM 869 O O . LEU A 1 114 ? 16.439 6.134 -16.001 1.00 66.25 114 LEU A O 1
ATOM 873 N N . ARG A 1 115 ? 14.871 5.282 -17.361 1.00 71.06 115 ARG A N 1
ATOM 874 C CA . ARG A 1 115 ? 13.728 5.523 -16.480 1.00 71.06 115 ARG A CA 1
ATOM 875 C C . ARG A 1 115 ? 12.664 4.457 -16.692 1.00 71.06 115 ARG A C 1
ATOM 877 O O . ARG A 1 115 ? 12.405 4.076 -17.815 1.00 71.06 115 ARG A O 1
ATOM 884 N N . SER A 1 116 ? 11.995 4.073 -15.620 1.00 85.69 116 SER A N 1
ATOM 885 C CA . SER A 1 116 ? 10.870 3.142 -15.674 1.00 85.69 116 SER A CA 1
ATOM 886 C C . SER A 1 116 ? 9.525 3.865 -15.782 1.00 85.69 116 SER A C 1
ATOM 888 O O . SER A 1 116 ? 9.416 5.049 -15.431 1.00 85.69 116 SER A O 1
ATOM 890 N N . ASP A 1 117 ? 8.510 3.130 -16.219 1.00 91.00 117 ASP A N 1
ATOM 891 C CA . ASP A 1 117 ? 7.087 3.450 -16.257 1.00 91.00 117 ASP A CA 1
ATOM 892 C C . ASP A 1 117 ? 6.362 2.728 -15.089 1.00 91.00 117 ASP A C 1
ATOM 894 O O . ASP A 1 117 ? 5.606 1.776 -15.305 1.00 91.00 117 ASP A O 1
ATOM 898 N N . PRO A 1 118 ? 6.590 3.115 -13.814 1.00 95.25 118 PRO A N 1
ATOM 899 C CA . PRO A 1 118 ? 6.130 2.323 -12.684 1.00 95.25 118 PRO A CA 1
ATOM 900 C C . PRO A 1 118 ? 4.618 2.398 -12.433 1.00 95.25 118 PRO A C 1
ATOM 902 O O . PRO A 1 118 ? 3.982 3.461 -12.483 1.00 95.25 118 PRO A O 1
ATOM 905 N N . TYR A 1 119 ? 4.066 1.262 -12.016 1.00 95.12 119 TYR A N 1
ATOM 906 C CA . TYR A 1 119 ? 2.745 1.137 -11.404 1.00 95.12 119 TYR A CA 1
ATOM 907 C C . TYR A 1 119 ? 2.777 0.154 -10.232 1.00 95.12 119 TYR A C 1
ATOM 909 O O . TYR A 1 119 ? 3.696 -0.656 -10.088 1.00 95.12 119 TYR A O 1
ATOM 917 N N . ILE A 1 120 ? 1.761 0.217 -9.373 1.00 96.81 120 ILE A N 1
ATOM 918 C CA . ILE A 1 120 ? 1.655 -0.634 -8.190 1.00 96.81 120 ILE A CA 1
ATOM 919 C C . ILE A 1 120 ? 0.488 -1.600 -8.335 1.00 96.81 120 ILE A C 1
ATOM 921 O O . ILE A 1 120 ? -0.597 -1.229 -8.771 1.00 96.81 120 ILE A O 1
ATOM 925 N N . VAL A 1 121 ? 0.710 -2.844 -7.914 1.00 95.06 121 VAL A N 1
ATOM 926 C CA . VAL A 1 121 ? -0.331 -3.847 -7.696 1.00 95.06 121 VAL A CA 1
ATOM 927 C C . VAL A 1 121 ? -0.426 -4.143 -6.208 1.00 95.06 121 VAL A C 1
ATOM 929 O O . VAL A 1 121 ? 0.563 -4.537 -5.591 1.00 95.06 121 VAL A O 1
ATOM 932 N N . ILE A 1 122 ? -1.627 -4.016 -5.652 1.00 92.31 122 ILE A N 1
ATOM 933 C CA . ILE A 1 122 ? -1.949 -4.454 -4.294 1.00 92.31 122 ILE A CA 1
ATOM 934 C C . ILE A 1 122 ? -2.769 -5.738 -4.382 1.00 92.31 122 ILE A C 1
ATOM 936 O O . ILE A 1 122 ? -3.763 -5.799 -5.107 1.00 92.31 122 ILE A O 1
ATOM 940 N N . LYS A 1 123 ? -2.352 -6.772 -3.648 1.00 90.19 123 LYS A N 1
ATOM 941 C CA . LYS A 1 123 ? -3.026 -8.070 -3.585 1.00 90.19 123 LYS A CA 1
ATOM 942 C C . LYS A 1 123 ? -3.337 -8.451 -2.141 1.00 90.19 123 LYS A C 1
ATOM 944 O O . LYS A 1 123 ? -2.450 -8.418 -1.294 1.00 90.19 123 LYS A O 1
ATOM 949 N N . MET A 1 124 ? -4.569 -8.893 -1.898 1.00 87.50 124 MET A N 1
ATOM 950 C CA . MET A 1 124 ? -5.004 -9.479 -0.629 1.00 87.50 124 MET A CA 1
ATOM 951 C C . MET A 1 124 ? -5.947 -10.652 -0.914 1.00 87.50 124 MET A C 1
ATOM 953 O O . MET A 1 124 ? -7.037 -10.476 -1.460 1.00 87.50 124 MET A O 1
ATOM 957 N N . GLY A 1 125 ? -5.514 -11.875 -0.598 1.00 86.31 125 GLY A N 1
ATOM 958 C CA . GLY A 1 125 ? -6.256 -13.085 -0.961 1.00 86.31 125 GLY A CA 1
ATOM 959 C C . GLY A 1 125 ? -6.516 -13.171 -2.474 1.00 86.31 125 GLY A C 1
ATOM 960 O O . GLY A 1 125 ? -5.575 -13.265 -3.270 1.00 86.31 125 GLY A O 1
ATOM 961 N N . LYS A 1 126 ? -7.798 -13.141 -2.863 1.00 80.06 126 LYS A N 1
ATOM 962 C CA . LYS A 1 126 ? -8.250 -13.150 -4.268 1.00 80.06 126 LYS A CA 1
ATOM 963 C C . LYS A 1 126 ? -8.329 -11.753 -4.898 1.00 80.06 126 LYS A C 1
ATOM 965 O O . LYS A 1 126 ? -8.387 -11.656 -6.119 1.00 80.06 126 LYS A O 1
ATOM 970 N N . GLN A 1 127 ? -8.319 -10.690 -4.094 1.00 85.88 127 GLN A N 1
ATOM 971 C CA . GLN A 1 127 ? -8.430 -9.317 -4.582 1.00 85.88 127 GLN A CA 1
ATOM 972 C C . GLN A 1 127 ? -7.096 -8.834 -5.146 1.00 85.88 127 GLN A C 1
ATOM 974 O O . GLN A 1 127 ? -6.036 -9.086 -4.564 1.00 85.88 127 GLN A O 1
ATOM 979 N N . ARG A 1 128 ? -7.158 -8.124 -6.275 1.00 86.81 128 ARG A N 1
ATOM 980 C CA . ARG A 1 128 ? -6.008 -7.521 -6.950 1.00 86.81 128 ARG A CA 1
ATOM 981 C C . ARG A 1 128 ? -6.418 -6.170 -7.528 1.00 86.81 128 ARG A C 1
ATOM 983 O O . ARG A 1 128 ? -7.294 -6.121 -8.380 1.00 86.81 128 ARG A O 1
ATOM 990 N N . LEU A 1 129 ? -5.754 -5.106 -7.094 1.00 83.56 129 LEU A N 1
ATOM 991 C CA . LEU A 1 129 ? -5.975 -3.736 -7.560 1.00 83.56 129 LEU A CA 1
ATOM 992 C C . LEU A 1 129 ? -4.675 -3.192 -8.159 1.00 83.56 129 LEU A C 1
ATOM 994 O O . LEU A 1 129 ? -3.596 -3.528 -7.668 1.00 83.56 129 LEU A O 1
ATOM 998 N N . LYS A 1 130 ? -4.767 -2.388 -9.221 1.00 92.06 130 LYS A N 1
ATOM 999 C CA . LYS A 1 130 ? -3.626 -1.779 -9.927 1.00 92.06 130 LYS A CA 1
ATOM 1000 C C . LYS A 1 130 ? -3.809 -0.259 -9.955 1.00 92.06 130 LYS A C 1
ATOM 1002 O O . LYS A 1 130 ? -4.925 0.188 -10.188 1.00 92.06 130 LYS A O 1
ATOM 1007 N N . THR A 1 131 ? -2.731 0.494 -9.740 1.00 90.62 131 THR A N 1
ATOM 1008 C CA . THR A 1 131 ? -2.707 1.947 -9.967 1.00 90.62 131 THR A CA 1
ATOM 1009 C C . THR A 1 131 ? -2.529 2.282 -11.444 1.00 90.62 131 THR A C 1
ATOM 1011 O O . THR A 1 131 ? -2.078 1.457 -12.245 1.00 90.62 131 THR A O 1
ATOM 1014 N N . ASN A 1 132 ? -2.749 3.544 -11.790 1.00 89.31 132 ASN A N 1
ATOM 1015 C CA . ASN A 1 132 ? -2.266 4.106 -13.040 1.00 89.31 132 ASN A CA 1
ATOM 1016 C C . ASN A 1 132 ? -0.738 3.996 -13.162 1.00 89.31 132 ASN A C 1
ATOM 1018 O O . ASN A 1 132 ? 0.005 3.927 -12.176 1.00 89.31 132 ASN A O 1
ATOM 1022 N N . VAL A 1 133 ? -0.284 4.002 -14.411 1.00 93.12 133 VAL A N 1
ATOM 1023 C CA . VAL A 1 133 ? 1.128 3.946 -14.792 1.00 93.12 133 VAL A CA 1
ATOM 1024 C C . VAL A 1 133 ? 1.647 5.365 -14.957 1.00 93.12 133 VAL A C 1
ATOM 1026 O O . VAL A 1 133 ? 1.048 6.171 -15.676 1.00 93.12 133 VAL A O 1
ATOM 1029 N N . ILE A 1 134 ? 2.775 5.678 -14.321 1.00 90.94 134 ILE A N 1
ATOM 1030 C CA . ILE A 1 134 ? 3.436 6.977 -14.477 1.00 90.94 134 ILE A CA 1
ATOM 1031 C C . ILE A 1 134 ? 4.670 6.787 -15.339 1.00 90.94 134 ILE A C 1
ATOM 1033 O O . ILE A 1 134 ? 5.609 6.118 -14.943 1.00 90.94 134 ILE A O 1
ATOM 1037 N N . LYS A 1 135 ? 4.683 7.411 -16.515 1.00 91.06 135 LYS A N 1
ATOM 1038 C CA . LYS A 1 135 ? 5.743 7.193 -17.503 1.00 91.06 135 LYS A CA 1
ATOM 1039 C C . LYS A 1 135 ? 7.046 7.889 -17.128 1.00 91.06 135 LYS A C 1
ATOM 1041 O O . LYS A 1 135 ? 7.040 9.070 -16.772 1.00 91.06 135 LYS A O 1
ATOM 1046 N N . LYS A 1 136 ? 8.163 7.194 -17.326 1.00 88.69 136 LYS A N 1
ATOM 1047 C CA . LYS A 1 136 ? 9.541 7.683 -17.284 1.00 88.69 136 LYS A CA 1
ATOM 1048 C C . LYS A 1 136 ? 9.822 8.472 -16.015 1.00 88.69 136 LYS A C 1
ATOM 1050 O O . LYS A 1 136 ? 10.333 9.601 -1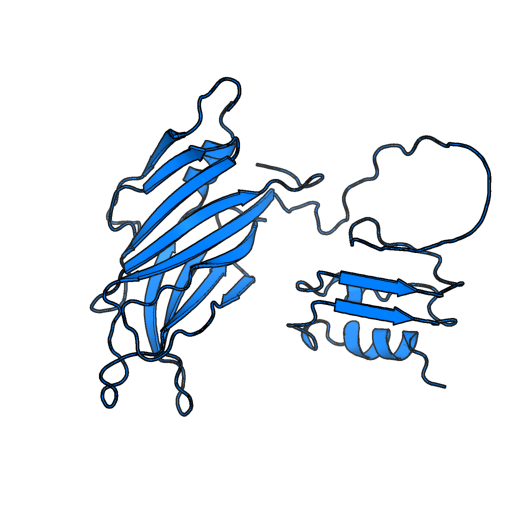6.063 1.00 88.69 136 LYS A O 1
ATOM 1055 N N . ASN A 1 137 ? 9.476 7.894 -14.870 1.00 90.88 137 ASN A N 1
ATOM 1056 C CA . ASN A 1 137 ? 9.662 8.535 -13.580 1.00 90.88 137 ASN A CA 1
ATOM 1057 C C . ASN A 1 137 ? 9.873 7.517 -12.454 1.00 90.88 137 ASN A C 1
ATOM 1059 O O . ASN A 1 137 ? 8.936 6.867 -12.018 1.00 90.88 137 ASN A O 1
ATOM 1063 N N . VAL A 1 138 ? 11.092 7.464 -11.912 1.00 93.38 138 VAL A N 1
ATOM 1064 C CA . VAL A 1 138 ? 11.439 6.651 -10.729 1.00 93.38 138 VAL A CA 1
ATOM 1065 C C . VAL A 1 138 ? 11.081 7.313 -9.390 1.00 93.38 138 VAL A C 1
ATOM 1067 O O . VAL A 1 138 ? 11.314 6.743 -8.327 1.00 93.38 138 VAL A O 1
ATOM 1070 N N . ASN A 1 139 ? 10.491 8.511 -9.431 1.00 96.56 139 ASN A N 1
ATOM 1071 C CA . ASN A 1 139 ? 9.856 9.187 -8.298 1.00 96.56 139 ASN A CA 1
ATOM 1072 C C . ASN A 1 139 ? 8.392 9.536 -8.644 1.00 96.56 139 ASN A C 1
ATOM 1074 O O . ASN A 1 139 ? 8.038 10.716 -8.746 1.00 96.56 139 ASN A O 1
ATOM 1078 N N . PRO A 1 140 ? 7.556 8.529 -8.947 1.00 96.69 140 PRO A N 1
ATOM 1079 C CA . PRO A 1 140 ? 6.187 8.739 -9.406 1.00 96.69 140 PRO A CA 1
ATOM 1080 C C . PRO A 1 140 ? 5.290 9.239 -8.267 1.00 96.69 140 PRO A C 1
ATOM 1082 O O . PRO A 1 140 ? 5.372 8.739 -7.148 1.00 96.69 140 PRO A O 1
ATOM 1085 N N . GLU A 1 141 ? 4.389 10.178 -8.552 1.00 98.00 141 GLU A N 1
ATOM 1086 C CA . GLU A 1 141 ? 3.335 10.620 -7.628 1.00 98.00 141 GLU A CA 1
ATOM 1087 C C . GLU A 1 141 ? 1.975 10.124 -8.125 1.00 98.00 141 GLU A C 1
ATOM 1089 O O . GLU A 1 141 ? 1.353 10.756 -8.976 1.00 98.00 141 GLU A O 1
ATOM 1094 N N . TRP A 1 142 ? 1.526 8.970 -7.626 1.00 97.25 142 TRP A N 1
ATOM 1095 C CA . TRP A 1 142 ? 0.259 8.365 -8.050 1.00 97.25 142 TRP A CA 1
ATOM 1096 C C . TRP A 1 142 ? -0.955 9.069 -7.447 1.00 97.25 142 TRP A C 1
ATOM 1098 O O . TRP A 1 142 ? -1.918 9.334 -8.157 1.00 97.25 142 TRP A O 1
ATOM 1108 N N . ASN A 1 143 ? -0.901 9.388 -6.149 1.00 96.06 143 ASN A N 1
ATOM 1109 C CA . ASN A 1 143 ? -2.005 9.979 -5.385 1.00 96.06 143 ASN A CA 1
ATOM 1110 C C . ASN A 1 143 ? -3.366 9.294 -5.632 1.00 96.06 143 ASN A C 1
ATOM 1112 O O . ASN A 1 143 ? -4.398 9.958 -5.736 1.00 96.06 143 ASN A O 1
ATOM 1116 N N . GLU A 1 144 ? -3.358 7.964 -5.715 1.00 91.94 144 GLU A N 1
ATOM 1117 C CA . GLU A 1 144 ? -4.506 7.150 -6.118 1.00 91.94 144 GLU A CA 1
ATOM 1118 C C . GLU A 1 144 ? -5.047 6.333 -4.941 1.00 91.94 144 GLU A C 1
ATOM 1120 O O . GLU A 1 144 ? -4.277 5.760 -4.170 1.00 91.94 144 GLU A O 1
ATOM 1125 N N . ASP A 1 145 ? -6.372 6.270 -4.803 1.00 89.69 145 ASP A N 1
ATOM 1126 C CA . ASP A 1 145 ? -7.038 5.522 -3.737 1.00 89.69 145 ASP A CA 1
ATOM 1127 C C . ASP A 1 145 ? -7.490 4.148 -4.260 1.00 89.69 145 ASP A C 1
ATOM 1129 O O . ASP A 1 145 ? -8.348 4.056 -5.136 1.00 89.69 145 ASP A O 1
ATOM 1133 N N . LEU A 1 146 ? -6.955 3.070 -3.684 1.00 84.75 146 LEU A N 1
ATOM 1134 C CA . LEU A 1 146 ? -7.362 1.688 -3.953 1.00 84.75 146 LEU A CA 1
ATOM 1135 C C . LEU A 1 146 ? -8.125 1.136 -2.743 1.00 84.75 146 LEU A C 1
ATOM 1137 O O . LEU A 1 146 ? -7.632 1.223 -1.622 1.00 84.75 146 LEU A O 1
ATOM 1141 N N . THR A 1 147 ? -9.313 0.559 -2.939 1.00 90.69 147 THR A N 1
ATOM 1142 C CA . THR A 1 147 ? -10.169 0.101 -1.824 1.00 90.69 147 THR A CA 1
ATOM 1143 C C . THR A 1 147 ? -10.315 -1.418 -1.810 1.00 90.69 147 THR A C 1
ATOM 1145 O O . THR A 1 147 ? -10.838 -1.995 -2.758 1.00 90.69 147 THR A O 1
ATOM 1148 N N . LEU A 1 148 ? -9.865 -2.059 -0.728 1.00 83.88 148 LEU A N 1
ATOM 1149 C CA . LEU A 1 148 ? -9.968 -3.502 -0.495 1.00 83.88 148 LEU A CA 1
ATOM 1150 C C . LEU A 1 148 ? -11.139 -3.825 0.438 1.00 83.88 148 LEU A C 1
ATOM 1152 O O . LEU A 1 148 ? -11.358 -3.130 1.429 1.00 83.88 148 LEU A O 1
ATOM 1156 N N . SER A 1 149 ? -11.836 -4.923 0.164 1.00 86.56 149 SER A N 1
ATOM 1157 C CA . SER A 1 149 ? -12.861 -5.491 1.047 1.00 86.56 149 SER A CA 1
ATOM 1158 C C . SER A 1 149 ? -12.215 -6.439 2.058 1.00 86.56 149 SER A C 1
ATOM 1160 O O . SER A 1 149 ? -11.513 -7.370 1.669 1.00 86.56 149 SER A O 1
ATOM 1162 N N . ILE A 1 150 ? -12.405 -6.218 3.358 1.00 87.12 150 ILE A N 1
ATOM 1163 C CA . ILE A 1 150 ? -11.689 -6.964 4.400 1.00 87.12 150 ILE A CA 1
ATOM 1164 C C . ILE A 1 150 ? -12.610 -7.995 5.050 1.00 87.12 150 ILE A C 1
ATOM 1166 O O . ILE A 1 150 ? -13.465 -7.651 5.861 1.00 87.12 150 ILE A O 1
ATOM 1170 N N . GLU A 1 151 ? -12.411 -9.267 4.706 1.00 87.31 151 GLU A N 1
ATOM 1171 C CA . GLU A 1 151 ? -13.104 -10.414 5.321 1.00 87.31 151 GLU A CA 1
ATOM 1172 C C . GLU A 1 151 ? -12.272 -11.046 6.450 1.00 87.31 151 GLU A C 1
ATOM 1174 O O . GLU A 1 151 ? -12.773 -11.284 7.547 1.00 87.31 151 GLU A O 1
ATOM 1179 N N . ASP A 1 152 ? -10.978 -11.280 6.201 1.00 88.62 152 ASP A N 1
ATOM 1180 C CA . ASP A 1 152 ? -10.025 -11.802 7.186 1.00 88.62 152 ASP A CA 1
ATOM 1181 C C . ASP A 1 152 ? -8.822 -10.848 7.313 1.00 88.62 152 ASP A C 1
ATOM 1183 O O . ASP A 1 152 ? -8.024 -10.734 6.376 1.00 88.62 152 ASP A O 1
ATOM 1187 N N . PRO A 1 153 ? -8.652 -10.172 8.465 1.00 90.62 153 PRO A N 1
ATOM 1188 C CA . PRO A 1 153 ? -7.585 -9.204 8.682 1.00 90.62 153 PRO A CA 1
ATOM 1189 C C . PRO A 1 153 ? -6.223 -9.867 8.926 1.00 90.62 153 PRO A C 1
ATOM 1191 O O . PRO A 1 153 ? -5.230 -9.169 9.105 1.00 90.62 153 PRO A O 1
ATOM 1194 N N . ASN A 1 154 ? -6.155 -11.202 8.976 1.00 90.69 154 ASN A N 1
ATOM 1195 C CA . ASN A 1 154 ? -4.897 -11.940 9.081 1.00 90.69 154 ASN A CA 1
ATOM 1196 C C . ASN A 1 154 ? -4.280 -12.262 7.719 1.00 90.69 154 ASN A C 1
ATOM 1198 O O . ASN A 1 154 ? -3.139 -12.728 7.678 1.00 90.69 154 ASN A O 1
ATOM 1202 N N . LEU A 1 155 ? -5.009 -12.043 6.620 1.00 89.44 155 LEU A N 1
ATOM 1203 C CA . LEU A 1 155 ? -4.460 -12.243 5.287 1.00 89.44 155 LEU A CA 1
ATOM 1204 C C . LEU A 1 155 ? -3.420 -11.160 4.972 1.00 89.44 155 LEU A C 1
ATOM 1206 O O . LEU A 1 155 ? -3.681 -9.976 5.196 1.00 89.44 155 LEU A O 1
ATOM 1210 N N . PRO A 1 156 ? -2.262 -11.540 4.409 1.00 88.06 156 PRO A N 1
ATOM 1211 C CA . PRO A 1 156 ? -1.215 -10.585 4.093 1.00 88.06 156 PRO A CA 1
ATOM 1212 C C . PRO A 1 156 ? -1.636 -9.674 2.937 1.00 88.06 156 PRO A C 1
ATOM 1214 O O . PRO A 1 156 ? -2.191 -10.139 1.932 1.00 88.06 156 PRO A O 1
ATOM 1217 N N . ILE A 1 157 ? -1.325 -8.382 3.062 1.00 95.69 157 ILE A N 1
ATOM 1218 C CA . ILE A 1 157 ? -1.464 -7.416 1.972 1.00 95.69 157 ILE A CA 1
ATOM 1219 C C . ILE A 1 157 ? -0.100 -7.239 1.320 1.00 95.69 157 ILE A C 1
ATOM 1221 O O . ILE A 1 157 ? 0.837 -6.699 1.910 1.00 95.69 157 ILE A O 1
ATOM 1225 N N . MET A 1 158 ? -0.000 -7.706 0.080 1.00 97.31 158 MET A N 1
ATOM 1226 C CA . MET A 1 158 ? 1.215 -7.628 -0.715 1.00 97.31 158 MET A CA 1
ATOM 1227 C C . MET A 1 158 ? 1.122 -6.457 -1.688 1.00 97.31 158 MET A C 1
ATOM 1229 O O . MET A 1 158 ? 0.216 -6.396 -2.519 1.00 97.31 158 MET A O 1
ATOM 1233 N N . LEU A 1 159 ? 2.094 -5.558 -1.607 1.00 98.31 159 LEU A N 1
ATOM 1234 C CA . LEU A 1 159 ? 2.337 -4.490 -2.561 1.00 98.31 159 LEU A CA 1
ATOM 1235 C C . LEU A 1 159 ? 3.480 -4.909 -3.481 1.00 98.31 159 LEU A C 1
ATOM 1237 O O . LEU A 1 159 ? 4.536 -5.335 -3.022 1.00 98.31 159 LEU A O 1
ATOM 1241 N N . THR A 1 160 ? 3.302 -4.786 -4.789 1.00 97.94 160 THR A N 1
ATOM 1242 C CA . THR A 1 160 ? 4.371 -5.030 -5.762 1.00 97.94 160 THR A CA 1
ATOM 1243 C C . THR A 1 160 ? 4.426 -3.897 -6.767 1.00 97.94 160 THR A C 1
ATOM 1245 O O . THR A 1 160 ? 3.394 -3.513 -7.315 1.00 97.94 160 THR A O 1
ATOM 1248 N N . VAL A 1 161 ? 5.626 -3.374 -7.001 1.00 97.75 161 VAL A N 1
ATOM 1249 C CA . VAL A 1 161 ? 5.885 -2.364 -8.029 1.00 97.75 161 VAL A CA 1
ATOM 1250 C C . VAL A 1 161 ? 6.318 -3.080 -9.305 1.00 97.75 161 VAL A C 1
ATOM 1252 O O . VAL A 1 161 ? 7.090 -4.038 -9.243 1.00 97.75 161 VAL A O 1
ATOM 1255 N N . TYR A 1 162 ? 5.821 -2.626 -10.447 1.00 95.00 162 TYR A N 1
ATOM 1256 C CA . TYR A 1 162 ? 6.168 -3.144 -11.767 1.00 95.00 162 TYR A CA 1
ATOM 1257 C C . TYR A 1 162 ? 6.501 -1.996 -12.714 1.00 95.00 162 TYR A C 1
ATOM 1259 O O . TYR A 1 162 ? 5.935 -0.914 -12.564 1.00 95.00 162 TYR A O 1
ATOM 1267 N N . ASP A 1 163 ? 7.377 -2.264 -13.676 1.00 91.81 163 ASP A N 1
ATOM 1268 C CA . ASP A 1 163 ? 7.657 -1.421 -14.835 1.00 91.81 163 ASP A CA 1
ATOM 1269 C C . ASP A 1 163 ? 6.750 -1.865 -15.989 1.00 91.81 163 ASP A C 1
ATOM 1271 O O . ASP A 1 163 ? 6.782 -3.042 -16.351 1.00 91.81 163 ASP A O 1
ATOM 1275 N N . GLU A 1 164 ? 5.898 -0.977 -16.513 1.00 87.19 164 GLU A N 1
ATOM 1276 C CA . GLU A 1 164 ? 5.035 -1.314 -17.652 1.00 87.19 164 GLU A CA 1
ATOM 1277 C C . GLU A 1 164 ? 5.799 -1.192 -18.971 1.00 87.19 164 GLU A C 1
ATOM 1279 O O . GLU A 1 164 ? 6.157 -0.093 -19.396 1.00 87.19 164 GLU A O 1
ATOM 1284 N N . ASP A 1 165 ? 5.944 -2.312 -19.676 1.00 79.88 165 ASP A N 1
ATOM 1285 C CA . ASP A 1 165 ? 6.588 -2.348 -20.982 1.00 79.88 165 ASP A CA 1
ATOM 1286 C C . ASP A 1 165 ? 5.575 -2.606 -22.099 1.00 79.88 165 ASP A C 1
ATOM 1288 O O . ASP A 1 165 ? 4.803 -3.561 -22.095 1.00 79.88 165 ASP A O 1
ATOM 1292 N N . LYS A 1 166 ? 5.628 -1.802 -23.165 1.00 66.25 166 LYS A N 1
ATOM 1293 C CA . LYS A 1 166 ? 4.699 -1.958 -24.302 1.00 66.25 166 LYS A CA 1
ATOM 1294 C C . LYS A 1 166 ? 4.934 -3.207 -25.151 1.00 66.25 166 LYS A C 1
ATOM 1296 O O . LYS A 1 166 ? 4.048 -3.590 -25.915 1.00 66.25 166 LYS A O 1
ATOM 1301 N N . PHE A 1 167 ? 6.136 -3.774 -25.099 1.00 63.88 167 PHE A N 1
ATOM 1302 C CA . PHE A 1 167 ? 6.581 -4.829 -26.017 1.00 63.88 167 PHE A CA 1
ATOM 1303 C C . PHE A 1 167 ? 7.203 -6.039 -25.302 1.00 63.88 167 PHE A C 1
ATOM 1305 O O . PHE A 1 167 ? 7.594 -6.997 -25.970 1.00 63.88 167 PHE A O 1
ATOM 1312 N N . SER A 1 168 ? 7.267 -6.017 -23.970 1.00 72.75 168 SER A N 1
ATOM 1313 C CA . SER A 1 168 ? 7.784 -7.087 -23.110 1.00 72.75 168 SER A CA 1
ATOM 1314 C C . SER A 1 168 ? 6.803 -7.383 -21.977 1.00 72.75 168 SER A C 1
ATOM 1316 O O . SER A 1 168 ? 5.770 -6.735 -21.837 1.00 72.75 168 SER A O 1
ATOM 1318 N N . LEU A 1 169 ? 7.093 -8.435 -21.210 1.00 80.94 169 LEU A N 1
ATOM 1319 C CA . LEU A 1 169 ? 6.417 -8.665 -19.939 1.00 80.94 169 LEU A CA 1
ATOM 1320 C C . LEU A 1 169 ? 6.883 -7.617 -18.930 1.00 80.94 169 LEU A C 1
ATOM 1322 O O . LEU A 1 169 ? 8.088 -7.413 -18.805 1.00 80.94 169 LEU A O 1
ATOM 1326 N N . ASP A 1 170 ? 5.935 -7.051 -18.187 1.00 84.69 170 ASP A N 1
ATOM 1327 C CA . ASP A 1 170 ? 6.209 -6.074 -17.133 1.00 84.69 170 ASP A CA 1
ATOM 1328 C C . ASP A 1 170 ? 7.244 -6.602 -16.127 1.00 84.69 170 ASP A C 1
ATOM 1330 O O . ASP A 1 170 ? 7.100 -7.700 -15.564 1.00 84.69 170 ASP A O 1
ATOM 1334 N N . GLU A 1 171 ? 8.289 -5.814 -15.877 1.00 87.88 171 GLU A N 1
ATOM 1335 C CA . GLU A 1 171 ? 9.379 -6.208 -14.991 1.00 87.88 171 GLU A CA 1
ATOM 1336 C C . GLU A 1 171 ? 9.071 -5.834 -13.539 1.00 87.88 171 GLU A C 1
ATOM 1338 O O . GLU A 1 171 ? 8.624 -4.734 -13.222 1.00 87.88 171 GLU A O 1
ATOM 1343 N N . LYS A 1 172 ? 9.328 -6.750 -12.603 1.00 92.94 172 LYS A N 1
ATOM 1344 C CA . LYS A 1 172 ? 9.114 -6.489 -11.178 1.00 92.94 172 LYS A CA 1
ATOM 1345 C C . LYS A 1 172 ? 10.191 -5.546 -10.624 1.00 92.94 172 LYS A C 1
ATOM 1347 O O . LYS A 1 172 ? 11.378 -5.855 -10.665 1.00 92.94 172 LYS A O 1
ATOM 1352 N N . MET A 1 173 ? 9.755 -4.467 -9.979 1.00 94.56 173 MET A N 1
ATOM 1353 C CA . MET A 1 173 ? 10.589 -3.414 -9.379 1.00 94.56 173 MET A CA 1
ATOM 1354 C C . MET A 1 173 ? 10.599 -3.459 -7.840 1.00 94.56 173 MET A C 1
ATOM 1356 O O . MET A 1 173 ? 10.766 -2.442 -7.169 1.00 94.56 173 MET A O 1
ATOM 1360 N N . GLY A 1 174 ? 10.394 -4.646 -7.269 1.00 97.69 174 GLY A N 1
ATOM 1361 C CA . GLY A 1 174 ? 10.377 -4.883 -5.826 1.00 97.69 174 GLY A CA 1
ATOM 1362 C C . GLY A 1 174 ? 8.983 -5.048 -5.225 1.00 97.69 174 GLY A C 1
ATOM 1363 O O . GLY A 1 174 ? 7.954 -4.793 -5.853 1.00 97.69 174 GLY A O 1
ATOM 1364 N N . ASP A 1 175 ? 8.953 -5.538 -3.990 1.00 98.31 175 ASP A N 1
ATOM 1365 C CA . ASP A 1 175 ? 7.720 -5.802 -3.246 1.00 98.31 175 ASP A CA 1
ATOM 1366 C C . ASP A 1 175 ? 7.834 -5.438 -1.768 1.00 98.31 175 ASP A C 1
ATOM 1368 O O . ASP A 1 175 ? 8.918 -5.407 -1.190 1.00 98.31 175 ASP A O 1
ATOM 1372 N N . ALA A 1 176 ? 6.695 -5.174 -1.146 1.00 98.38 176 ALA A N 1
ATOM 1373 C CA . ALA A 1 176 ? 6.577 -4.974 0.285 1.00 98.38 176 ALA A CA 1
ATOM 1374 C C . ALA A 1 176 ? 5.299 -5.636 0.795 1.00 98.38 176 ALA A C 1
ATOM 1376 O O . ALA A 1 176 ? 4.326 -5.814 0.065 1.00 98.38 176 ALA A O 1
ATOM 1377 N N . GLU A 1 177 ? 5.300 -5.985 2.071 1.00 97.38 177 GLU A N 1
ATOM 1378 C CA . GLU A 1 177 ? 4.142 -6.542 2.758 1.00 97.38 177 GLU A CA 1
ATOM 1379 C C . GLU A 1 177 ? 3.864 -5.713 4.007 1.00 97.38 177 GLU A C 1
ATOM 1381 O O . GLU A 1 177 ? 4.797 -5.249 4.673 1.00 97.38 177 GLU A O 1
ATOM 1386 N N . PHE A 1 178 ? 2.585 -5.514 4.315 1.00 96.19 178 PHE A N 1
ATOM 1387 C CA . PHE A 1 178 ? 2.166 -4.801 5.512 1.00 96.19 178 PHE A CA 1
ATOM 1388 C C . PHE A 1 178 ? 0.906 -5.409 6.136 1.00 96.19 178 PHE A C 1
ATOM 1390 O O . PHE A 1 178 ? 0.093 -6.036 5.459 1.00 96.19 178 PHE A O 1
ATOM 1397 N N . ASP A 1 179 ? 0.773 -5.210 7.449 1.00 94.06 179 ASP A N 1
ATOM 1398 C CA . ASP A 1 179 ? -0.355 -5.668 8.263 1.00 94.06 179 ASP A CA 1
ATOM 1399 C C . ASP A 1 179 ? -1.246 -4.472 8.633 1.00 94.06 179 ASP A C 1
ATOM 1401 O O . ASP A 1 179 ? -0.753 -3.371 8.895 1.00 94.06 179 ASP A O 1
ATOM 1405 N N . ILE A 1 180 ? -2.555 -4.704 8.675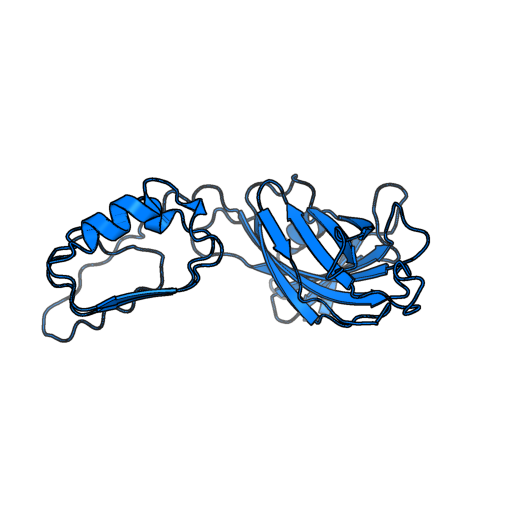 1.00 95.38 180 ILE A N 1
ATOM 1406 C CA . ILE A 1 180 ? -3.579 -3.723 9.041 1.00 95.38 180 ILE A CA 1
ATOM 1407 C C . ILE A 1 180 ? -4.038 -3.853 10.492 1.00 95.38 180 ILE A C 1
ATOM 1409 O O . ILE A 1 180 ? -4.746 -2.976 10.977 1.00 95.38 180 ILE A O 1
ATOM 1413 N N . LYS A 1 181 ? -3.631 -4.897 11.225 1.00 94.38 181 LYS A N 1
ATOM 1414 C CA . LYS A 1 181 ? -3.989 -5.072 12.644 1.00 94.38 181 LYS A CA 1
ATOM 1415 C C . LYS A 1 181 ? -3.714 -3.829 13.498 1.00 94.38 181 LYS A C 1
ATOM 1417 O O . LYS A 1 181 ? -4.608 -3.460 14.255 1.00 94.38 181 LYS A O 1
ATOM 1422 N N . PRO A 1 182 ? -2.570 -3.120 13.368 1.00 94.69 182 PRO A N 1
ATOM 1423 C CA . PRO A 1 182 ? -2.348 -1.894 14.134 1.00 94.69 182 PRO A CA 1
ATOM 1424 C C . PRO A 1 182 ? -3.374 -0.790 13.844 1.00 94.69 182 PRO A C 1
ATOM 1426 O O . PRO A 1 182 ? -3.765 -0.082 14.770 1.00 94.69 182 PRO A O 1
ATOM 1429 N N . LEU A 1 183 ? -3.825 -0.658 12.591 1.00 95.38 183 LEU A N 1
ATOM 1430 C CA . LEU A 1 183 ? -4.896 0.265 12.208 1.00 95.38 183 LEU A CA 1
ATOM 1431 C C . LEU A 1 183 ? -6.225 -0.158 12.839 1.00 95.38 183 LEU A C 1
ATOM 1433 O O . LEU A 1 183 ? -6.896 0.667 13.451 1.00 95.38 183 LEU A O 1
ATOM 1437 N N . LEU A 1 184 ? -6.577 -1.442 12.731 1.00 93.81 184 LEU A N 1
ATOM 1438 C CA . LEU A 1 184 ? -7.816 -1.996 13.281 1.00 93.81 184 LEU A CA 1
ATOM 1439 C C . LEU A 1 184 ? -7.898 -1.844 14.800 1.00 93.81 184 LEU A C 1
ATOM 1441 O O . LEU A 1 184 ? -8.948 -1.505 15.330 1.00 93.81 184 LEU A O 1
ATOM 1445 N N . GLU A 1 185 ? -6.792 -2.056 15.512 1.00 92.69 185 GLU A N 1
ATOM 1446 C CA . GLU A 1 185 ? -6.724 -1.784 16.948 1.00 92.69 185 GLU A CA 1
ATOM 1447 C C . GLU A 1 185 ? -7.015 -0.315 17.263 1.00 92.69 185 GLU A C 1
ATOM 1449 O O . GLU A 1 185 ? -7.719 -0.046 18.229 1.00 92.69 185 GLU A O 1
ATOM 1454 N N . GLY A 1 186 ? -6.516 0.618 16.442 1.00 90.75 186 GLY A N 1
ATOM 1455 C CA . GLY A 1 186 ? -6.813 2.047 16.565 1.00 90.75 186 GLY A CA 1
ATOM 1456 C C . GLY A 1 186 ? -8.287 2.378 16.319 1.00 90.75 186 GLY A C 1
ATOM 1457 O O . GLY A 1 186 ? -8.850 3.192 17.041 1.00 90.75 186 GLY A O 1
ATOM 1458 N N . VAL A 1 187 ? -8.927 1.712 15.354 1.00 90.38 187 VAL A N 1
ATOM 1459 C CA . VAL A 1 187 ? -10.368 1.857 15.065 1.00 90.38 187 VAL A CA 1
ATOM 1460 C C . VAL A 1 187 ? -11.230 1.369 16.231 1.00 90.38 187 VAL A C 1
ATOM 1462 O O . VAL A 1 187 ? -12.230 1.999 16.553 1.00 90.38 187 VAL A O 1
ATOM 1465 N N . LYS A 1 188 ? -10.824 0.287 16.906 1.00 88.94 188 LYS A N 1
ATOM 1466 C CA . LYS A 1 188 ? -11.541 -0.267 18.069 1.00 88.94 188 LYS A CA 1
ATOM 1467 C C . LYS A 1 188 ? -11.399 0.557 19.348 1.00 88.94 188 LYS A C 1
ATOM 1469 O O . LYS A 1 188 ? -12.042 0.236 20.348 1.00 88.94 188 LYS A O 1
ATOM 1474 N N . MET A 1 189 ? -10.512 1.552 19.377 1.00 86.44 189 MET A N 1
ATOM 1475 C CA . MET A 1 189 ? -10.353 2.392 20.562 1.00 86.44 189 MET A CA 1
ATOM 1476 C C . MET A 1 189 ? -11.613 3.229 20.789 1.00 86.44 189 MET A C 1
ATOM 1478 O O . MET A 1 189 ? -12.330 3.579 19.859 1.00 86.44 189 MET A O 1
ATOM 1482 N N . HIS A 1 190 ? -11.882 3.585 22.042 1.00 78.12 190 HIS A N 1
ATOM 1483 C CA . HIS A 1 190 ? -12.949 4.528 22.351 1.00 78.12 190 HIS A CA 1
ATOM 1484 C C . HIS A 1 190 ? -12.493 5.942 21.960 1.00 78.12 190 HIS A C 1
ATOM 1486 O O . HIS A 1 190 ? -11.694 6.557 22.664 1.00 78.12 190 HIS A O 1
ATOM 1492 N N . LEU A 1 191 ? -12.952 6.419 20.799 1.00 80.88 191 LEU A N 1
ATOM 1493 C CA . LEU A 1 191 ? -12.517 7.688 20.199 1.00 80.88 191 LEU A CA 1
ATOM 1494 C C . LEU A 1 191 ? -13.290 8.914 20.725 1.00 80.88 191 LEU A C 1
ATOM 1496 O O . LEU A 1 191 ? -12.974 10.045 20.351 1.00 80.88 191 LEU A O 1
ATOM 1500 N N . GLU A 1 192 ? -14.306 8.716 21.572 1.00 78.50 192 GLU A N 1
ATOM 1501 C CA . GLU A 1 192 ? -15.144 9.802 22.088 1.00 78.50 192 GLU A CA 1
ATOM 1502 C C . GLU A 1 192 ? -14.331 10.774 22.956 1.00 78.50 192 GLU A C 1
ATOM 1504 O O . GLU A 1 192 ? -13.606 10.385 23.870 1.00 78.50 192 GLU A O 1
ATOM 1509 N N . GLY A 1 193 ? -14.455 12.070 22.660 1.00 79.00 193 GLY A N 1
ATOM 1510 C CA . GLY A 1 193 ? -13.789 13.136 23.412 1.00 79.00 193 GLY A CA 1
ATOM 1511 C C . GLY A 1 193 ? -12.308 13.353 23.078 1.00 79.00 193 GLY A C 1
ATOM 1512 O O . GLY A 1 193 ? -11.694 14.242 23.668 1.00 79.00 193 GLY A O 1
ATOM 1513 N N . LEU A 1 194 ? -11.730 12.604 22.131 1.00 84.69 194 LEU A N 1
ATOM 1514 C CA . LEU A 1 194 ? -10.367 12.850 21.652 1.00 84.69 194 LEU A CA 1
ATOM 1515 C C . LEU A 1 194 ? -10.324 14.017 20.656 1.00 84.69 194 LEU A C 1
ATOM 1517 O O . LEU A 1 194 ? -11.194 14.166 19.797 1.00 84.69 194 LEU A O 1
ATOM 1521 N N . SER A 1 195 ? -9.279 14.841 20.750 1.00 86.88 195 SER A N 1
ATOM 1522 C CA . SER A 1 195 ? -9.022 15.909 19.783 1.00 86.88 195 SER A CA 1
ATOM 1523 C C . SER A 1 195 ? -8.535 15.347 18.447 1.00 86.88 195 SER A C 1
ATOM 1525 O O . SER A 1 195 ? -7.902 14.287 18.397 1.00 86.88 195 SER A O 1
ATOM 1527 N N . SER A 1 196 ? -8.766 16.096 17.366 1.00 88.25 196 SER A N 1
ATOM 1528 C CA . SER A 1 196 ? -8.120 15.811 16.081 1.00 88.25 196 SER A CA 1
ATOM 1529 C C . SER A 1 196 ? -6.595 15.801 16.232 1.00 88.25 196 SER A C 1
ATOM 1531 O O . SER A 1 196 ? -6.038 16.476 17.097 1.00 88.25 196 SER A O 1
ATOM 1533 N N . ASP A 1 197 ? -5.946 15.016 15.381 1.00 89.50 197 ASP A N 1
ATOM 1534 C CA . ASP A 1 197 ? -4.500 14.810 15.265 1.00 89.50 197 ASP A CA 1
ATOM 1535 C C . ASP A 1 197 ? -3.856 14.089 16.462 1.00 89.50 197 ASP A C 1
ATOM 1537 O O . ASP A 1 197 ? -2.642 14.131 16.673 1.00 89.50 197 ASP A O 1
ATOM 1541 N N . THR A 1 198 ? -4.668 13.353 17.225 1.00 92.50 198 THR A N 1
ATOM 1542 C CA . THR A 1 198 ? -4.186 12.484 18.305 1.00 92.50 198 THR A CA 1
ATOM 1543 C C . THR A 1 198 ? -3.500 11.247 17.727 1.00 92.50 198 THR A C 1
ATOM 1545 O O . THR A 1 198 ? -4.097 10.496 16.953 1.00 92.50 198 THR A O 1
ATOM 1548 N N . ILE A 1 199 ? -2.256 10.985 18.141 1.00 94.12 199 ILE A N 1
ATOM 1549 C CA . ILE A 1 199 ? -1.547 9.741 17.814 1.00 94.12 199 ILE A CA 1
ATOM 1550 C C . ILE A 1 199 ? -2.081 8.624 18.716 1.00 94.12 199 ILE A C 1
ATOM 1552 O O . ILE A 1 199 ? -1.837 8.623 19.920 1.00 94.12 199 ILE A O 1
ATOM 1556 N N . LEU A 1 200 ? -2.779 7.659 18.122 1.00 93.69 200 LEU A N 1
ATOM 1557 C CA . LEU A 1 200 ? -3.359 6.509 18.818 1.00 93.69 200 LEU A CA 1
ATOM 1558 C C . LEU A 1 200 ? -2.318 5.417 19.076 1.00 93.69 200 LEU A C 1
ATOM 1560 O O . LEU A 1 200 ? -2.294 4.795 20.137 1.00 93.69 200 LEU A O 1
ATOM 1564 N N . LYS A 1 201 ? -1.448 5.161 18.094 1.00 94.81 201 LYS A N 1
ATOM 1565 C CA . LYS A 1 201 ? -0.430 4.108 18.169 1.00 94.81 201 LYS A CA 1
ATOM 1566 C C . LYS A 1 201 ? 0.729 4.397 17.219 1.00 94.81 201 LYS A C 1
ATOM 1568 O O . LYS A 1 201 ? 0.571 5.084 16.215 1.00 94.81 201 LYS A O 1
ATOM 1573 N N . LYS A 1 202 ? 1.901 3.847 17.538 1.00 96.19 202 LYS A N 1
ATOM 1574 C CA . LYS A 1 202 ? 3.116 3.908 16.718 1.00 96.19 202 LYS A CA 1
ATOM 1575 C C . LYS A 1 202 ? 3.632 2.500 16.446 1.00 96.19 202 LYS A C 1
ATOM 1577 O O . LYS A 1 202 ? 3.635 1.660 17.346 1.00 96.19 202 LYS A O 1
ATOM 1582 N N . VAL A 1 203 ? 4.078 2.245 15.222 1.00 97.06 203 VAL A N 1
ATOM 1583 C CA . VAL A 1 203 ? 4.669 0.976 14.790 1.00 97.06 203 VAL A CA 1
ATOM 1584 C C . VAL A 1 203 ? 6.093 1.247 14.326 1.00 97.06 203 VAL A C 1
ATOM 1586 O O . VAL A 1 203 ? 6.317 2.011 13.390 1.00 97.06 203 VAL A O 1
ATOM 1589 N N . GLN A 1 204 ? 7.058 0.617 14.994 1.00 97.50 204 GLN A N 1
ATOM 1590 C CA . GLN A 1 204 ? 8.474 0.785 14.677 1.00 97.50 204 GLN A CA 1
ATOM 1591 C C . GLN A 1 204 ? 8.912 -0.133 13.524 1.00 97.50 204 GLN A C 1
ATOM 1593 O O . GLN A 1 204 ? 8.438 -1.277 13.437 1.00 97.50 204 GLN A O 1
ATOM 1598 N N . PRO A 1 205 ? 9.864 0.311 12.685 1.00 97.56 205 PRO A N 1
ATOM 1599 C CA . PRO A 1 205 ? 10.623 -0.568 11.806 1.00 97.56 205 PRO A CA 1
ATOM 1600 C C . PRO A 1 205 ? 11.262 -1.724 12.571 1.00 97.56 205 PRO A C 1
ATOM 1602 O O . PRO A 1 205 ? 11.833 -1.544 13.649 1.00 97.56 205 PRO A O 1
ATOM 1605 N N . ASN A 1 206 ? 11.182 -2.925 12.011 1.00 95.19 206 ASN A N 1
ATOM 1606 C CA . ASN A 1 206 ? 11.860 -4.099 12.545 1.00 95.19 206 ASN A CA 1
ATOM 1607 C C . ASN A 1 206 ? 12.291 -5.038 11.408 1.00 95.19 206 ASN A C 1
ATOM 1609 O O . ASN A 1 206 ? 12.090 -4.750 10.234 1.00 95.19 206 ASN A O 1
ATOM 1613 N N . ARG A 1 207 ? 12.924 -6.166 11.747 1.00 94.44 207 ARG A N 1
ATOM 1614 C CA . ARG A 1 207 ? 13.449 -7.111 10.743 1.00 94.44 207 ARG A CA 1
ATOM 1615 C C . ARG A 1 207 ? 12.362 -7.931 10.040 1.00 94.44 207 ARG A C 1
ATOM 1617 O O . ARG A 1 207 ? 12.667 -8.612 9.068 1.00 94.44 207 ARG A O 1
ATOM 1624 N N . GLN A 1 208 ? 11.139 -7.920 10.558 1.00 92.62 208 GLN A N 1
ATOM 1625 C CA . GLN A 1 208 ? 10.010 -8.712 10.080 1.00 92.62 208 GLN A CA 1
ATOM 1626 C C . GLN A 1 208 ? 9.038 -7.891 9.220 1.00 92.62 208 GLN A C 1
ATOM 1628 O O . GLN A 1 208 ? 8.293 -8.481 8.442 1.00 92.62 208 GLN A O 1
ATOM 1633 N N . ASN A 1 209 ? 9.041 -6.559 9.329 1.00 95.00 209 ASN A N 1
ATOM 1634 C CA . ASN A 1 209 ? 8.190 -5.667 8.542 1.00 95.00 209 ASN A CA 1
ATOM 1635 C C . ASN A 1 209 ? 8.975 -4.917 7.451 1.00 95.00 209 ASN A C 1
ATOM 1637 O O . ASN A 1 209 ? 10.202 -4.962 7.386 1.00 95.00 209 ASN A O 1
ATOM 1641 N N . CYS A 1 210 ? 8.241 -4.242 6.567 1.00 96.94 210 CYS A N 1
ATOM 1642 C CA . CYS A 1 210 ? 8.800 -3.440 5.479 1.00 96.94 210 CYS A CA 1
ATOM 1643 C C . CYS A 1 210 ? 8.863 -1.940 5.798 1.00 96.94 210 CYS A C 1
ATOM 1645 O O . CYS A 1 210 ? 9.026 -1.147 4.879 1.00 96.94 210 CYS A O 1
ATOM 1647 N N . LEU A 1 211 ? 8.699 -1.517 7.053 1.00 97.94 211 LEU A N 1
ATOM 1648 C CA . LEU A 1 211 ? 8.684 -0.090 7.384 1.00 97.94 211 LEU A CA 1
ATOM 1649 C C . LEU A 1 211 ? 10.087 0.518 7.245 1.00 97.94 211 LEU A C 1
ATOM 1651 O O . LEU A 1 211 ? 11.050 -0.001 7.805 1.00 97.94 211 LEU A O 1
ATOM 1655 N N . ALA A 1 212 ? 10.194 1.626 6.512 1.00 96.81 212 ALA A N 1
ATOM 1656 C CA . ALA A 1 212 ? 11.422 2.415 6.406 1.00 96.81 212 ALA A CA 1
ATOM 1657 C C . ALA A 1 212 ? 11.600 3.361 7.610 1.00 96.81 212 ALA A C 1
ATOM 1659 O O . ALA A 1 212 ? 12.721 3.605 8.051 1.00 96.81 212 ALA A O 1
ATOM 1660 N N . GLU A 1 213 ? 10.490 3.849 8.167 1.00 97.06 213 GLU A N 1
ATOM 1661 C CA . GLU A 1 213 ? 10.434 4.751 9.322 1.00 97.06 213 GLU A CA 1
ATOM 1662 C C . GLU A 1 213 ? 9.232 4.420 10.228 1.00 97.06 213 GLU A C 1
ATOM 1664 O O . GLU A 1 213 ? 8.435 3.527 9.925 1.00 97.06 213 GLU A O 1
ATOM 1669 N N . GLU A 1 214 ? 9.113 5.116 11.362 1.00 97.50 214 GLU A N 1
ATOM 1670 C CA . GLU A 1 214 ? 7.982 4.964 12.287 1.00 97.50 214 GLU A CA 1
ATOM 1671 C C . GLU A 1 214 ? 6.644 5.234 11.580 1.00 97.50 214 GLU A C 1
ATOM 1673 O O . GLU A 1 214 ? 6.417 6.308 11.030 1.00 97.50 214 GLU A O 1
ATOM 1678 N N . SER A 1 215 ? 5.725 4.268 11.649 1.00 97.44 215 SER A N 1
ATOM 1679 C CA . SER A 1 215 ? 4.358 4.418 11.150 1.00 97.44 215 SER A CA 1
ATOM 1680 C C . SER A 1 215 ? 3.427 4.827 12.289 1.00 97.44 215 SER A C 1
ATOM 1682 O O . SER A 1 215 ? 3.344 4.140 13.309 1.00 97.44 215 SER A O 1
ATOM 1684 N N . CYS A 1 216 ? 2.725 5.947 12.122 1.00 95.19 216 CYS A N 1
ATOM 1685 C CA . CYS A 1 216 ? 1.792 6.476 13.115 1.00 95.19 216 CYS A CA 1
ATOM 1686 C C . CYS A 1 216 ? 0.344 6.192 12.711 1.00 95.19 216 CYS A C 1
ATOM 1688 O O . CYS A 1 216 ? -0.040 6.428 11.565 1.00 95.19 216 CYS A O 1
ATOM 1690 N N . ILE A 1 217 ? -0.454 5.740 13.678 1.00 96.81 217 ILE A N 1
ATOM 1691 C CA . ILE A 1 217 ? -1.909 5.646 13.598 1.00 96.81 217 ILE A CA 1
ATOM 1692 C C . ILE A 1 217 ? -2.474 6.894 14.275 1.00 96.81 217 ILE A C 1
ATOM 1694 O O . ILE A 1 217 ? -2.194 7.133 15.451 1.00 96.81 217 ILE A O 1
ATOM 1698 N N . ILE A 1 218 ? -3.230 7.697 13.533 1.00 94.75 218 ILE A N 1
ATOM 1699 C CA . ILE A 1 218 ? -3.664 9.040 13.926 1.00 94.75 218 ILE A CA 1
ATOM 1700 C C . ILE A 1 218 ? -5.180 9.143 13.771 1.00 94.75 218 ILE A C 1
ATOM 1702 O O . ILE A 1 218 ? -5.734 8.733 12.751 1.00 94.75 218 ILE A O 1
ATOM 1706 N N . LEU A 1 219 ? -5.841 9.717 14.773 1.00 92.50 219 LEU A N 1
ATOM 1707 C CA . LEU A 1 219 ? -7.227 10.157 14.680 1.00 92.50 219 LEU A CA 1
ATOM 1708 C C . LEU A 1 219 ? -7.255 11.566 14.089 1.00 92.50 219 LEU A C 1
ATOM 1710 O O . LEU A 1 219 ? -6.726 12.485 14.703 1.00 92.50 219 LEU A O 1
ATOM 1714 N N . SER A 1 220 ? -7.888 11.758 12.938 1.00 91.06 220 SER A N 1
ATOM 1715 C CA . SER A 1 220 ? -8.072 13.081 12.337 1.00 91.06 220 SER A CA 1
ATOM 1716 C C . SER A 1 220 ? -9.496 13.204 11.805 1.00 91.06 220 SER A C 1
ATOM 1718 O O . SER A 1 220 ? -9.979 12.307 11.114 1.00 91.06 220 SER A O 1
ATOM 1720 N N . GLU A 1 221 ? -10.201 14.272 12.187 1.00 88.06 221 GLU A N 1
ATOM 1721 C CA . GLU A 1 221 ? -11.599 14.526 11.784 1.00 88.06 221 GLU A CA 1
ATOM 1722 C C . GLU A 1 221 ? -12.559 13.338 12.033 1.00 88.06 221 GLU A C 1
ATOM 1724 O O . GLU A 1 221 ? -13.416 13.014 11.210 1.00 88.06 221 GLU A O 1
ATOM 1729 N N . GLY A 1 222 ? -12.391 12.636 13.160 1.00 85.56 222 GLY A N 1
ATOM 1730 C CA . GLY A 1 222 ? -13.211 11.467 13.509 1.00 85.56 222 GLY A CA 1
ATOM 1731 C C . GLY A 1 222 ? -12.913 10.204 12.691 1.00 85.56 222 GLY A C 1
ATOM 1732 O O . GLY A 1 222 ? -13.635 9.219 12.808 1.00 85.56 222 GLY A O 1
ATOM 1733 N N . LYS A 1 223 ? -11.856 10.207 11.871 1.00 90.31 223 LYS A N 1
ATOM 1734 C CA . LYS A 1 223 ? -11.403 9.060 11.074 1.00 90.31 223 LYS A CA 1
ATOM 1735 C C . LYS A 1 223 ? -10.018 8.616 11.519 1.00 90.31 223 LYS A C 1
ATOM 1737 O O . LYS A 1 223 ? -9.175 9.436 11.880 1.00 90.31 223 LYS A O 1
ATOM 1742 N N . VAL A 1 224 ? -9.770 7.312 11.456 1.00 93.38 224 VAL A N 1
ATOM 1743 C CA . VAL A 1 224 ? -8.466 6.734 11.793 1.00 93.38 224 VAL A CA 1
ATOM 1744 C C . VAL A 1 224 ? -7.649 6.529 10.522 1.00 93.38 224 VAL A C 1
ATOM 1746 O O . VAL A 1 224 ? -8.093 5.871 9.578 1.00 93.38 224 VAL A O 1
ATOM 1749 N N . PHE A 1 225 ? -6.439 7.079 10.520 1.00 96.31 225 PHE A N 1
ATOM 1750 C CA . PHE A 1 225 ? -5.477 6.969 9.432 1.00 96.31 225 PHE A CA 1
ATOM 1751 C C . PHE A 1 225 ? -4.193 6.304 9.907 1.00 96.31 225 PHE A C 1
ATOM 1753 O O . PHE A 1 225 ? -3.796 6.470 11.057 1.00 96.31 225 PHE A O 1
ATOM 1760 N N . GLN A 1 226 ? -3.505 5.606 9.007 1.00 97.69 226 GLN A N 1
ATOM 1761 C CA . GLN A 1 226 ? -2.144 5.133 9.241 1.00 97.69 226 GLN A CA 1
ATOM 1762 C C . GLN A 1 226 ? -1.238 5.540 8.083 1.00 97.69 226 GLN A C 1
ATOM 1764 O O . GLN A 1 226 ? -1.437 5.100 6.952 1.00 97.69 226 GLN A O 1
ATOM 1769 N N . ASP A 1 227 ? -0.219 6.343 8.373 1.00 97.12 227 ASP A N 1
ATOM 1770 C CA . ASP A 1 227 ? 0.813 6.692 7.396 1.00 97.12 227 ASP A CA 1
ATOM 1771 C C . ASP A 1 227 ? 1.926 5.642 7.409 1.00 97.12 227 ASP A C 1
ATOM 1773 O O . ASP A 1 227 ? 2.414 5.247 8.471 1.00 97.12 227 ASP A O 1
ATOM 1777 N N . MET A 1 228 ? 2.323 5.167 6.226 1.00 97.44 228 MET A N 1
ATOM 1778 C CA . MET A 1 228 ? 3.350 4.138 6.067 1.00 97.44 228 MET A CA 1
ATOM 1779 C C . MET A 1 228 ? 4.359 4.538 4.991 1.00 97.44 228 MET A C 1
ATOM 1781 O O . MET A 1 228 ? 3.980 4.862 3.865 1.00 97.44 228 MET A O 1
ATOM 1785 N N . HIS A 1 229 ? 5.650 4.453 5.308 1.00 97.75 229 HIS A N 1
ATOM 1786 C CA . HIS A 1 229 ? 6.720 4.393 4.311 1.00 97.75 229 HIS A CA 1
ATOM 1787 C C . HIS A 1 229 ? 7.252 2.967 4.263 1.00 97.75 229 HIS A C 1
ATOM 1789 O O . HIS A 1 229 ? 7.777 2.458 5.254 1.00 97.75 229 HIS A O 1
ATOM 1795 N N . LEU A 1 230 ? 7.093 2.321 3.113 1.00 98.31 230 LEU A N 1
ATOM 1796 C CA . LEU A 1 230 ? 7.517 0.950 2.889 1.00 98.31 230 LEU A CA 1
ATOM 1797 C C . LEU A 1 230 ? 8.818 0.928 2.097 1.00 98.31 230 LEU A C 1
ATOM 1799 O O . LEU A 1 230 ? 8.870 1.450 0.986 1.00 98.31 230 LEU A O 1
ATOM 1803 N N . LYS A 1 231 ? 9.841 0.269 2.634 1.00 98.31 231 LYS A N 1
ATOM 1804 C CA . LYS A 1 231 ? 11.052 -0.081 1.899 1.00 98.31 231 LYS A CA 1
ATOM 1805 C C . LYS A 1 231 ? 10.798 -1.335 1.071 1.00 98.31 231 LYS A C 1
ATOM 1807 O O . LYS A 1 231 ? 10.408 -2.372 1.614 1.00 98.31 231 LYS A O 1
ATOM 1812 N N . LEU A 1 232 ? 11.036 -1.244 -0.235 1.00 98.31 232 LEU A N 1
ATOM 1813 C CA . LEU A 1 232 ? 10.868 -2.377 -1.136 1.00 98.31 232 LEU A CA 1
ATOM 1814 C C . LEU A 1 232 ? 11.967 -3.423 -0.903 1.00 98.31 232 LEU A C 1
ATOM 1816 O O . LEU A 1 232 ? 13.135 -3.109 -0.668 1.00 98.31 232 LEU A O 1
ATOM 1820 N N . ARG A 1 233 ? 11.564 -4.689 -0.958 1.00 97.56 233 ARG A N 1
ATOM 1821 C CA . ARG A 1 233 ? 12.414 -5.881 -0.912 1.00 97.56 233 ARG A CA 1
ATOM 1822 C C . ARG A 1 233 ? 12.606 -6.430 -2.321 1.00 97.56 233 ARG A C 1
ATOM 1824 O O . ARG A 1 233 ? 11.857 -6.093 -3.237 1.00 97.56 233 ARG A O 1
ATOM 1831 N N . ASN A 1 234 ? 13.586 -7.323 -2.468 1.00 96.81 234 ASN A N 1
ATOM 1832 C CA . ASN A 1 234 ? 13.899 -8.006 -3.731 1.00 96.81 234 ASN A CA 1
ATOM 1833 C C . ASN A 1 234 ? 14.231 -7.034 -4.878 1.00 96.81 234 ASN A C 1
ATOM 1835 O O . ASN A 1 234 ? 13.975 -7.323 -6.044 1.00 96.81 234 ASN A O 1
ATOM 1839 N N . VAL A 1 235 ? 14.785 -5.876 -4.520 1.00 96.56 235 VAL A N 1
ATOM 1840 C CA . VAL A 1 235 ? 15.184 -4.797 -5.419 1.00 96.56 235 VAL A CA 1
ATOM 1841 C C . VAL A 1 235 ? 16.330 -4.014 -4.773 1.00 96.56 235 VAL A C 1
ATOM 1843 O O . VAL A 1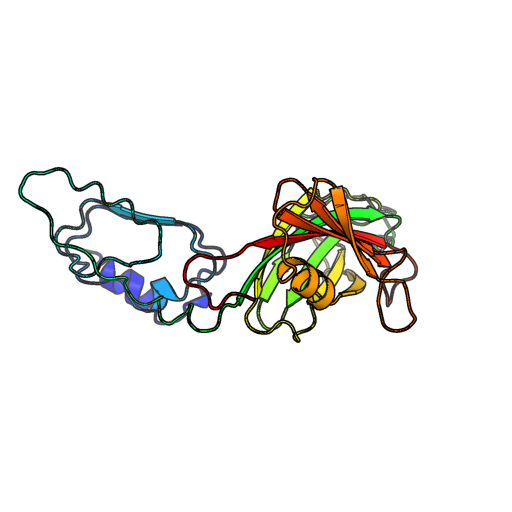 235 ? 16.479 -4.009 -3.550 1.00 96.56 235 VAL A O 1
ATOM 1846 N N . GLU A 1 236 ? 17.163 -3.385 -5.591 1.00 94.94 236 GLU A N 1
ATOM 1847 C CA . GLU A 1 236 ? 18.336 -2.616 -5.185 1.00 94.94 236 GLU A CA 1
ATOM 1848 C C . GLU A 1 236 ? 17.991 -1.305 -4.457 1.00 94.94 236 GLU A C 1
ATOM 1850 O O . GLU A 1 236 ? 18.725 -0.881 -3.561 1.00 94.94 236 GLU A O 1
ATOM 1855 N N . CYS A 1 237 ? 16.868 -0.677 -4.807 1.00 95.88 237 CYS A N 1
ATOM 1856 C CA . CYS A 1 237 ? 16.376 0.551 -4.196 1.00 95.88 237 CYS A CA 1
ATOM 1857 C C . CYS A 1 237 ? 14.872 0.732 -4.432 1.00 95.88 237 CYS A C 1
ATOM 1859 O O . CYS A 1 237 ? 14.276 0.099 -5.305 1.00 95.88 237 CYS A O 1
ATOM 1861 N N . GLY A 1 238 ? 14.267 1.615 -3.641 1.00 97.31 238 GLY A N 1
ATOM 1862 C CA . GLY A 1 238 ? 12.881 2.020 -3.809 1.00 97.31 238 GLY A CA 1
ATOM 1863 C C . GLY A 1 238 ? 12.107 2.011 -2.503 1.00 97.31 238 GLY A C 1
ATOM 1864 O O . GLY A 1 238 ? 12.177 1.071 -1.708 1.00 97.31 238 GLY A O 1
ATOM 1865 N N . GLU A 1 239 ? 11.345 3.074 -2.300 1.00 98.44 239 GLU A N 1
ATOM 1866 C CA . GLU A 1 239 ? 10.414 3.212 -1.188 1.00 98.44 239 GLU A CA 1
ATOM 1867 C C . GLU A 1 239 ? 9.050 3.655 -1.709 1.00 98.44 239 GLU A C 1
ATOM 1869 O O . GLU A 1 239 ? 8.958 4.377 -2.702 1.00 98.44 239 GLU A O 1
ATOM 1874 N N . VAL A 1 240 ? 7.982 3.244 -1.032 1.00 98.56 240 VAL A N 1
ATOM 1875 C CA . VAL A 1 240 ? 6.607 3.617 -1.372 1.00 98.56 240 VAL A CA 1
ATOM 1876 C C . VAL A 1 240 ? 5.934 4.235 -0.157 1.00 98.56 240 VAL A C 1
ATOM 1878 O O . VAL A 1 240 ? 5.892 3.636 0.918 1.00 98.56 240 VAL A O 1
ATOM 1881 N N . LYS A 1 241 ? 5.371 5.431 -0.339 1.00 98.62 241 LYS A N 1
ATOM 1882 C CA . LYS A 1 241 ? 4.552 6.106 0.668 1.00 98.62 241 LYS A CA 1
ATOM 1883 C C . LYS A 1 241 ? 3.080 5.777 0.458 1.00 98.62 241 LYS A C 1
ATOM 1885 O O . LYS A 1 241 ? 2.540 6.029 -0.620 1.00 98.62 241 LYS A O 1
ATOM 1890 N N . LEU A 1 242 ? 2.433 5.305 1.517 1.00 98.12 242 LEU A N 1
ATOM 1891 C CA . LEU A 1 242 ? 1.010 4.994 1.566 1.00 98.12 242 LEU A CA 1
ATOM 1892 C C . LEU A 1 242 ? 0.336 5.706 2.742 1.00 98.12 242 LEU A C 1
ATOM 1894 O O . LEU A 1 242 ? 0.973 5.988 3.760 1.00 98.12 242 LEU A O 1
ATOM 1898 N N . ARG A 1 243 ? -0.975 5.914 2.622 1.00 98.25 243 ARG A N 1
ATOM 1899 C CA . ARG A 1 243 ? -1.864 6.246 3.737 1.00 98.25 243 ARG A CA 1
ATOM 1900 C C . ARG A 1 243 ? -3.041 5.284 3.747 1.00 98.25 243 ARG A C 1
ATOM 1902 O O . ARG A 1 243 ? -3.772 5.189 2.766 1.00 98.25 243 ARG A O 1
ATOM 1909 N N . LEU A 1 244 ? -3.227 4.586 4.856 1.00 98.06 244 LEU A N 1
ATOM 1910 C CA . LEU A 1 244 ? -4.364 3.705 5.069 1.00 98.06 244 LEU A CA 1
ATOM 1911 C C . LEU A 1 244 ? -5.485 4.456 5.776 1.00 98.06 244 LEU A C 1
ATOM 1913 O O . LEU A 1 244 ? -5.228 5.322 6.615 1.00 98.06 244 LEU A O 1
ATOM 1917 N N . GLN A 1 245 ? -6.718 4.075 5.478 1.00 95.50 245 GLN A N 1
ATOM 1918 C CA . GLN A 1 245 ? -7.894 4.482 6.224 1.00 95.50 245 GLN A CA 1
ATOM 1919 C C . GLN A 1 245 ? -8.888 3.327 6.286 1.00 95.50 245 GLN A C 1
ATOM 1921 O O . GLN A 1 245 ? -9.167 2.679 5.276 1.00 95.50 245 GLN A O 1
ATOM 1926 N N . TRP A 1 246 ? -9.456 3.115 7.467 1.00 93.25 246 TRP A N 1
ATOM 1927 C CA . TRP A 1 246 ? -10.583 2.213 7.644 1.00 93.25 246 TRP A CA 1
ATOM 1928 C C . TRP A 1 246 ? -11.915 2.902 7.322 1.00 93.25 246 TRP A C 1
ATOM 1930 O O . TRP A 1 246 ? -12.109 4.080 7.640 1.00 93.25 246 TRP A O 1
ATOM 1940 N N . ILE A 1 247 ? -12.821 2.177 6.670 1.00 85.62 247 ILE A N 1
ATOM 1941 C CA . ILE A 1 247 ? -14.176 2.625 6.355 1.00 85.62 247 ILE A CA 1
ATOM 1942 C C . ILE A 1 247 ? -15.151 1.547 6.831 1.00 85.62 247 ILE A C 1
ATOM 1944 O O . ILE A 1 247 ? -15.194 0.442 6.282 1.00 85.62 247 ILE A O 1
ATOM 1948 N N . ASP A 1 248 ? -15.949 1.893 7.837 1.00 81.25 248 ASP A N 1
ATOM 1949 C CA . ASP A 1 248 ? -17.032 1.047 8.324 1.00 81.25 248 ASP A CA 1
ATOM 1950 C C . ASP A 1 248 ? -18.201 1.039 7.338 1.00 81.25 248 ASP A C 1
ATOM 1952 O O . ASP A 1 248 ? -18.588 2.076 6.791 1.00 81.25 248 ASP A O 1
ATOM 1956 N N . LEU A 1 249 ? -18.782 -0.142 7.124 1.00 71.81 249 LEU A N 1
ATOM 1957 C CA . LEU A 1 249 ? -19.976 -0.304 6.303 1.00 71.81 249 LEU A CA 1
ATOM 1958 C C . LEU A 1 249 ? -21.200 -0.548 7.193 1.00 71.81 249 LEU A C 1
ATOM 1960 O O . LEU A 1 249 ? -21.170 -1.470 8.019 1.00 71.81 249 LEU A O 1
ATOM 1964 N N . PRO A 1 250 ? -22.298 0.209 7.020 1.00 63.31 250 PRO A N 1
ATOM 1965 C CA . PRO A 1 250 ? -23.537 -0.063 7.738 1.00 63.31 250 PRO A CA 1
ATOM 1966 C C . PRO A 1 250 ? -24.051 -1.465 7.373 1.00 63.31 250 PRO A C 1
ATOM 1968 O O . PRO A 1 250 ? -24.183 -1.797 6.199 1.00 63.31 250 PRO A O 1
ATOM 1971 N N . GLY A 1 251 ? -24.300 -2.305 8.383 1.00 56.28 251 GLY A N 1
ATOM 1972 C CA . GLY A 1 251 ? -24.754 -3.692 8.202 1.00 56.28 251 GLY A CA 1
ATOM 1973 C C . GLY A 1 251 ? -23.644 -4.735 8.003 1.00 56.28 251 GLY A C 1
ATOM 1974 O O . GLY A 1 251 ? -23.958 -5.920 7.878 1.00 56.28 251 GLY A O 1
ATOM 1975 N N . SER A 1 252 ? -22.369 -4.324 7.990 1.00 61.88 252 SER A N 1
ATOM 1976 C CA . SER A 1 252 ? -21.222 -5.242 8.057 1.00 61.88 252 SER A CA 1
ATOM 1977 C C . SER A 1 252 ? -21.002 -5.772 9.478 1.00 61.88 252 SER A C 1
ATOM 1979 O O . SER A 1 252 ? -21.565 -5.249 10.442 1.00 61.88 252 SER A O 1
ATOM 1981 N N . LYS A 1 253 ? -20.170 -6.810 9.624 1.00 60.28 253 LYS A N 1
ATOM 1982 C CA . LYS A 1 253 ? -19.841 -7.385 10.938 1.00 60.28 253 LYS A CA 1
ATOM 1983 C C . LYS A 1 253 ? -19.092 -6.391 11.840 1.00 60.28 253 LYS A C 1
ATOM 1985 O O . LYS A 1 253 ? -19.127 -6.550 13.059 1.00 60.28 253 LYS A O 1
ATOM 1990 N N . GLY A 1 254 ? -18.456 -5.378 11.246 1.00 66.38 254 GLY A N 1
ATOM 1991 C CA . GLY A 1 254 ? -17.604 -4.425 11.947 1.00 66.38 254 GLY A CA 1
ATOM 1992 C C . GLY A 1 254 ? -16.311 -5.065 12.451 1.00 66.38 254 GLY A C 1
ATOM 1993 O O . GLY A 1 254 ? -16.040 -6.247 12.207 1.00 66.38 254 GLY A O 1
ATOM 1994 N N . VAL A 1 255 ? -15.503 -4.272 13.157 1.00 61.31 255 VAL A N 1
ATOM 1995 C CA . VAL A 1 255 ? -14.205 -4.684 13.718 1.00 61.31 255 VAL A CA 1
ATOM 1996 C C . VAL A 1 255 ? -14.252 -4.692 15.233 1.00 61.31 255 VAL A C 1
ATOM 1998 O O . VAL A 1 255 ? -14.719 -3.702 15.823 1.00 61.31 255 VAL A O 1
#

Organism: Tetracentron sinense (NCBI:txid13715)

Sequence (255 aa):
MCEVSQALSNCIIKNPNMLPNLIEIDIDYCNDLMELPPGVYDIIHLQKLIITNCHNLSATPEGIGCITDLESQSQSPTTCSASASPSWMVNLLGLLRVRVCRGTNLAVRDFWSLRSDPYIVIKMGKQRLKTNVIKKNVNPEWNEDLTLSIEDPNLPIMLTVYDEDKFSLDEKMGDAEFDIKPLLEGVKMHLEGLSSDTILKKVQPNRQNCLAEESCIILSEGKVFQDMHLKLRNVECGEVKLRLQWIDLPGSKGV